Protein 7Q9S (pdb70)

Radius of gyration: 24.59 Å; Cα contacts (8 Å, |Δi|>4): 807; chains: 4; bounding box: 44×55×75 Å

Sequence (308 aa):
SAKDERRAREEILRGFKLLNWMNLRDAETGKILWQGTEDLSVPGVEHEARVPKKILKCKAVSRREEELNFSSTEQMEKFRLEQKVYFKGQCLEEWFFEFGFVIPNSTNTWQSSLIEAAPESQMMPASVLTGNVIIETKFFDDDDLLVSTSRVRLFYVMSAKDERRAREILRGFKLNWMNLRDAEETGKILWQGTEDLSVPGVEHEARVVPKKILKCKAVSRELLNFSSTEQMEKFRLEQKVYFKGQCLLEEWFFEFGFVIPNSTNTWQSSLIEAAPESQMMPASVLTGNVIIIETKFFDDDDLLVSSTSRVRLFYVKSKTKSKTK

Secondary structure (P-SEA, 3-state):
ccaaaaaaaaaaaacccccccccccccccccccccccccccccbbbbbbbcccccccccbbbbbbbbcccccbbbbbbbbbccccccbbbbbbbccccccccbbbbbbbbbcccccccccccccccbbbbbbbbccccccbbbbbbbbcc/caaaaaaaaaaaaccccbbbbbccccccccccccccccccccbbbbbcccccccccbbbbbbbbcccccccccbbbbbbbccccccbbbbbbbcccccbbbbbbbbbbbbcccccccccccccccbbbbbbbbccccccbbbbbbbbcc/ccccc/cccc

Structure (mmCIF, N/CA/C/O backbone):
data_7Q9S
#
_entry.id   7Q9S
#
_cell.length_a   77.104
_cell.length_b   81.123
_cell.length_c   118.514
_cell.angle_alpha   90.000
_cell.angle_beta   90.000
_cell.angle_gamma   90.000
#
_symmetry.space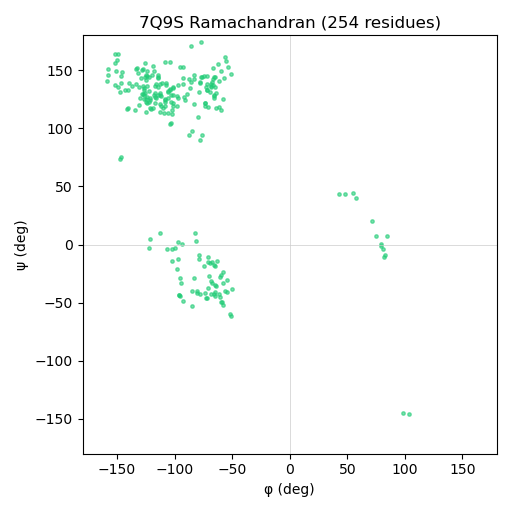_group_name_H-M   'C 2 2 21'
#
loop_
_entity.id
_entity.type
_entity.pdbx_description
1 polymer "Retinal rod rhodopsin-sensitive cGMP 3',5'-cyclic phosphodiesterase subunit delta"
2 polymer KRas
3 non-polymer 2-methyl-3-(1~{H}-pyrazol-5-yl)imidazo[1,2-a]pyridine
4 non-polymer 'SULFATE ION'
5 non-polymer 1,2-ETHANEDIOL
6 non-polymer 'DIMETHYL SULFOXIDE'
7 non-polymer FARNESYL
8 water water
#
loop_
_atom_site.group_PDB
_atom_site.id
_atom_site.type_symbol
_atom_site.label_atom_id
_atom_site.label_alt_id
_atom_site.label_comp_id
_atom_site.label_asym_id
_atom_site.label_entity_id
_atom_site.label_seq_id
_atom_site.pdbx_PDB_ins_code
_atom_site.Cartn_x
_atom_site.Cartn_y
_atom_site.Cartn_z
_atom_site.occupancy
_atom_site.B_iso_or_equiv
_atom_site.auth_seq_id
_atom_site.auth_comp_id
_atom_site.auth_asym_id
_atom_site.auth_atom_id
_atom_site.pdbx_PDB_model_num
ATOM 1 N N . SER A 1 2 ? -8.537 -11.307 -23.757 1.000 80.179 2 SER BBB N 1
ATOM 2 C CA . SER A 1 2 ? -9.573 -11.518 -22.704 1.000 78.140 2 SER BBB CA 1
ATOM 3 C C . SER A 1 2 ? -9.809 -13.014 -22.461 1.000 78.415 2 SER BBB C 1
ATOM 4 O O . SER A 1 2 ? -10.419 -13.338 -21.424 1.000 83.568 2 SER BBB O 1
ATOM 7 N N . ALA A 1 3 ? -9.360 -13.891 -23.365 1.000 72.533 3 ALA BBB N 1
ATOM 8 C CA . ALA A 1 3 ? -9.631 -15.348 -23.294 1.000 73.014 3 ALA BBB CA 1
ATOM 9 C C . ALA A 1 3 ? -9.274 -15.869 -21.897 1.000 69.400 3 ALA BBB C 1
ATOM 10 O O . ALA A 1 3 ? -10.179 -16.382 -21.204 1.000 59.149 3 ALA BBB O 1
ATOM 12 N N . LYS A 1 4 ? -8.003 -15.744 -21.507 1.000 66.292 4 LYS BBB N 1
ATOM 13 C CA . LYS A 1 4 ? -7.527 -16.142 -20.155 1.000 65.956 4 LYS BBB CA 1
ATOM 14 C C . LYS A 1 4 ? -8.137 -15.205 -19.109 1.000 60.690 4 LYS BBB C 1
ATOM 15 O O . LYS A 1 4 ? -8.406 -15.676 -17.989 1.000 54.657 4 LYS BBB O 1
ATOM 21 N N . ASP A 1 5 ? -8.358 -13.936 -19.459 1.000 54.978 5 ASP BBB N 1
ATOM 22 C CA . ASP A 1 5 ? -8.915 -12.941 -18.505 1.000 56.212 5 ASP BBB CA 1
ATOM 23 C C . ASP A 1 5 ? -10.390 -13.259 -18.241 1.000 50.976 5 ASP BBB C 1
ATOM 24 O O . ASP A 1 5 ? -10.825 -13.088 -17.088 1.000 51.387 5 ASP BBB O 1
ATOM 29 N N . GLU A 1 6 ? -11.139 -13.701 -19.255 1.000 48.895 6 GLU BBB N 1
ATOM 30 C CA . GLU A 1 6 ? -12.577 -14.024 -19.065 1.000 48.712 6 GLU BBB CA 1
ATOM 31 C C . GLU A 1 6 ? -12.698 -15.242 -18.146 1.000 43.571 6 GLU BBB C 1
ATOM 32 O O . GLU A 1 6 ? -13.602 -15.267 -17.288 1.000 43.012 6 GLU BBB O 1
ATOM 38 N N A ARG A 1 7 ? -11.808 -16.219 -18.325 0.590 42.292 7 ARG BBB N 1
ATOM 39 N N B ARG A 1 7 ? -11.813 -16.228 -18.329 0.410 41.634 7 ARG BBB N 1
ATOM 40 C CA A ARG A 1 7 ? -11.778 -17.453 -17.499 0.590 38.703 7 ARG BBB CA 1
ATOM 41 C CA B ARG A 1 7 ? -11.769 -17.463 -17.500 0.410 38.446 7 ARG BBB CA 1
ATOM 42 C C A ARG A 1 7 ? -11.413 -17.102 -16.051 0.590 37.155 7 ARG BBB C 1
ATOM 43 C C B ARG A 1 7 ? -11.418 -17.097 -16.053 0.410 36.873 7 ARG BBB C 1
ATOM 44 O O A ARG A 1 7 ? -12.052 -17.654 -15.134 0.590 32.573 7 ARG BBB O 1
ATOM 45 O O B ARG A 1 7 ? -12.074 -17.631 -15.137 0.410 32.624 7 ARG BBB O 1
ATOM 60 N N . ALA A 1 8 ? -10.424 -16.226 -15.852 1.000 36.762 8 ALA BBB N 1
ATOM 61 C CA . ALA A 1 8 ? -9.988 -15.794 -14.503 1.000 35.870 8 ALA BBB CA 1
ATOM 62 C C . ALA A 1 8 ? -11.182 -15.142 -13.803 1.000 38.444 8 ALA BBB C 1
ATOM 63 O O . ALA A 1 8 ? -11.431 -15.448 -12.621 1.000 36.524 8 ALA BBB O 1
ATOM 65 N N . ARG A 1 9 ? -11.896 -14.276 -14.528 1.000 40.022 9 ARG BBB N 1
ATOM 66 C CA . ARG A 1 9 ? -13.096 -13.564 -14.016 1.000 40.604 9 ARG BBB CA 1
ATOM 67 C C . ARG A 1 9 ? -14.179 -14.580 -13.648 1.000 37.848 9 ARG BBB C 1
ATOM 68 O O . ARG A 1 9 ? -14.785 -14.438 -12.570 1.000 39.282 9 ARG BBB O 1
ATOM 71 N N A GLU A 1 10 ? -14.419 -15.567 -14.517 0.530 40.124 10 GLU BBB N 1
ATOM 72 N N B GLU A 1 10 ? -14.417 -15.571 -14.513 0.470 39.238 10 GLU BBB N 1
ATOM 73 C CA A GLU A 1 10 ? -15.428 -16.631 -14.267 0.530 41.469 10 GLU BBB CA 1
ATOM 74 C CA B GLU A 1 10 ? -15.433 -16.627 -14.261 0.470 39.867 10 GLU BBB CA 1
ATOM 75 C C A GLU A 1 10 ? -15.063 -17.367 -12.974 0.530 36.829 10 GLU BBB C 1
ATOM 76 C C B GLU A 1 10 ? -15.065 -17.373 -12.974 0.470 36.118 10 GLU BBB C 1
ATOM 77 O O A GLU A 1 10 ? -15.960 -17.568 -12.133 0.530 37.193 10 GLU BBB O 1
ATOM 78 O O B GLU A 1 10 ? -15.964 -17.588 -12.138 0.470 36.495 10 GLU BBB O 1
ATOM 89 N N . ILE A 1 11 ? -13.794 -17.754 -12.823 1.000 32.782 11 ILE BBB N 1
ATOM 90 C CA . ILE A 1 11 ? -13.333 -18.497 -11.616 1.000 31.565 11 ILE BBB CA 1
ATOM 91 C C . ILE A 1 11 ? -13.580 -17.606 -10.395 1.000 33.031 11 ILE BBB C 1
ATOM 92 O O . ILE A 1 11 ? -14.199 -18.081 -9.420 1.000 32.421 11 ILE BBB O 1
ATOM 97 N N . LEU A 1 12 ? -13.116 -16.356 -10.450 1.000 32.333 12 LEU BBB N 1
ATOM 98 C CA . LEU A 1 12 ? -13.230 -15.433 -9.291 1.000 32.887 12 LEU BBB CA 1
ATOM 99 C C . LEU A 1 12 ? -14.708 -15.279 -8.914 1.000 36.759 12 LEU BBB C 1
ATOM 100 O O . LEU A 1 12 ? -15.032 -15.474 -7.726 1.000 30.950 12 LEU BBB O 1
ATOM 105 N N . ARG A 1 13 ? -15.572 -14.954 -9.882 1.000 36.497 13 ARG BBB N 1
ATOM 106 C CA . ARG A 1 13 ? -17.020 -14.714 -9.634 1.000 38.564 13 ARG BBB CA 1
ATOM 107 C C . ARG A 1 13 ? -17.631 -15.927 -8.920 1.000 37.209 13 ARG BBB C 1
ATOM 108 O O . ARG A 1 13 ? -18.584 -15.733 -8.141 1.000 38.086 13 ARG BBB O 1
ATOM 110 N N . GLY A 1 14 ? -17.107 -17.132 -9.168 1.000 34.684 14 GLY BBB N 1
ATOM 111 C CA . GLY A 1 14 ? -17.648 -18.387 -8.608 1.000 34.229 14 GLY BBB CA 1
ATOM 112 C C . GLY A 1 14 ? -16.915 -18.856 -7.362 1.000 32.841 14 GLY BBB C 1
ATOM 113 O O . GLY A 1 14 ? -17.267 -19.927 -6.829 1.000 31.969 14 GLY BBB O 1
ATOM 114 N N . PHE A 1 15 ? -15.931 -18.085 -6.897 1.000 33.751 15 PHE BBB N 1
ATOM 115 C CA . PHE A 1 15 ? -15.009 -18.505 -5.811 1.000 36.738 15 PHE BBB CA 1
ATOM 116 C C . PHE A 1 15 ? -15.357 -17.728 -4.545 1.000 36.199 15 PHE BBB C 1
ATOM 117 O O . PHE A 1 15 ? -15.634 -16.518 -4.630 1.000 34.735 15 PHE BBB O 1
ATOM 125 N N . LYS A 1 16 ? -15.336 -18.430 -3.415 1.000 35.982 16 LYS BBB N 1
ATOM 126 C CA . LYS A 1 16 ? -15.710 -17.844 -2.109 1.000 41.524 16 LYS BBB CA 1
ATOM 127 C C . LYS A 1 16 ? -14.895 -18.526 -1.015 1.000 35.672 16 LYS BBB C 1
ATOM 128 O O . LYS A 1 16 ? -14.850 -19.765 -0.983 1.000 33.575 16 LYS BBB O 1
ATOM 134 N N A LEU A 1 17 ? -14.262 -17.730 -0.154 0.710 36.485 17 LEU BBB N 1
ATOM 135 N N B LEU A 1 17 ? -14.283 -17.737 -0.130 0.290 35.635 17 LEU BBB N 1
ATOM 136 C CA A LEU A 1 17 ? -13.757 -18.223 1.152 0.710 34.674 17 LEU BBB CA 1
ATOM 137 C CA B LEU A 1 17 ? -13.728 -18.262 1.145 0.290 34.097 17 LEU BBB CA 1
ATOM 138 C C A LEU A 1 17 ? -14.939 -18.260 2.121 0.710 35.205 17 LEU BBB C 1
ATOM 139 C C B LEU A 1 17 ? -14.853 -18.257 2.185 0.290 34.467 17 LEU BBB C 1
ATOM 140 O O A LEU A 1 17 ? -15.524 -17.189 2.372 0.710 42.817 17 LEU BBB O 1
ATOM 141 O O B LEU A 1 17 ? -15.308 -17.155 2.551 0.290 37.517 17 LEU BBB O 1
ATOM 150 N N . ASN A 1 18 ? -15.283 -19.440 2.637 1.000 32.450 18 ASN BBB N 1
ATOM 151 C CA . ASN A 1 18 ? -16.423 -19.578 3.578 1.000 33.883 18 ASN BBB CA 1
ATOM 152 C C . ASN A 1 18 ? -15.966 -19.237 4.997 1.000 34.428 18 ASN BBB C 1
ATOM 153 O O . ASN A 1 18 ? -16.642 -18.427 5.658 1.000 36.791 18 ASN BBB O 1
ATOM 158 N N . TRP A 1 19 ? -14.870 -19.856 5.437 1.000 30.612 19 TRP BBB N 1
ATOM 159 C CA . TRP A 1 19 ? -14.302 -19.641 6.792 1.000 28.690 19 TRP BBB CA 1
ATOM 160 C C . TRP A 1 19 ? -12.795 -19.893 6.756 1.000 27.373 19 TRP BBB C 1
ATOM 161 O O . TRP A 1 19 ? -12.300 -20.628 5.886 1.000 22.785 19 TRP BBB O 1
ATOM 172 N N . MET A 1 20 ? -12.085 -19.293 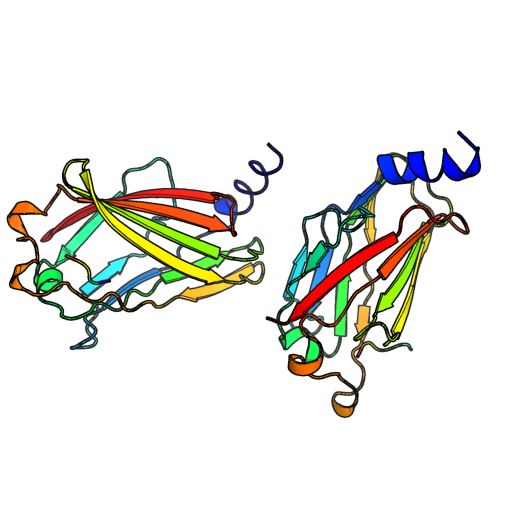7.702 1.000 23.206 20 MET BBB N 1
ATOM 173 C CA . MET A 1 20 ? -10.628 -19.514 7.833 1.000 25.036 20 MET BBB CA 1
ATOM 174 C C . MET A 1 20 ? -10.296 -19.431 9.320 1.000 20.510 20 MET BBB C 1
ATOM 175 O O . MET A 1 20 ? -10.944 -18.640 10.020 1.000 23.501 20 MET BBB O 1
ATOM 180 N N . ASN A 1 21 ? -9.330 -20.236 9.753 1.000 18.316 21 ASN BBB N 1
ATOM 181 C CA . ASN A 1 21 ? -8.900 -20.325 11.172 1.000 20.448 21 ASN BBB CA 1
ATOM 182 C C . ASN A 1 21 ? -7.379 -20.239 11.227 1.000 19.749 21 ASN BBB C 1
ATOM 183 O O . ASN A 1 21 ? -6.711 -20.735 10.297 1.000 20.497 21 ASN BBB O 1
ATOM 188 N N . LEU A 1 22 ? -6.860 -19.659 12.305 1.000 17.869 22 LEU BBB N 1
ATOM 189 C CA . LEU A 1 22 ? -5.456 -19.892 12.710 1.000 17.523 22 LEU BBB CA 1
ATOM 190 C C . LEU A 1 22 ? -5.483 -20.587 14.068 1.000 18.409 22 LEU BBB C 1
ATOM 191 O O . LEU A 1 22 ? -6.127 -20.057 14.995 1.000 21.011 22 LEU BBB O 1
ATOM 196 N N . ARG A 1 23 ? -4.803 -21.725 14.164 1.000 18.301 23 ARG BBB N 1
ATOM 197 C CA . ARG A 1 23 ? -4.830 -22.569 15.381 1.000 20.782 23 ARG BBB CA 1
ATOM 198 C C . ARG A 1 23 ? -3.393 -22.738 15.875 1.000 22.160 23 ARG BBB C 1
ATOM 199 O O . ARG A 1 23 ? -2.499 -23.012 15.054 1.000 26.129 23 ARG BBB O 1
ATOM 207 N N . ASP A 1 24 ? -3.184 -22.535 17.176 1.000 23.077 24 ASP BBB N 1
ATOM 208 C CA . ASP A 1 24 ? -1.937 -22.935 17.876 1.000 25.271 24 ASP BBB CA 1
ATOM 209 C C . ASP A 1 24 ? -1.782 -24.451 17.724 1.000 25.245 24 ASP BBB C 1
ATOM 210 O O . ASP A 1 24 ? -2.639 -25.188 18.238 1.000 25.183 24 ASP BBB O 1
ATOM 215 N N . ALA A 1 25 ? -0.737 -24.911 17.038 1.000 26.817 25 ALA BBB N 1
ATOM 216 C CA . ALA A 1 25 ? -0.585 -26.351 16.728 1.000 30.267 25 ALA BBB CA 1
ATOM 217 C C . ALA A 1 25 ? -0.171 -27.113 17.992 1.000 32.299 25 ALA BBB C 1
ATOM 218 O O . ALA A 1 25 ? -0.338 -28.345 18.012 1.000 32.944 25 ALA BBB O 1
ATOM 220 N N . GLU A 1 26 ? 0.340 -26.417 19.012 1.000 33.695 26 GLU BBB N 1
ATOM 221 C CA . GLU A 1 26 ? 0.809 -27.063 20.267 1.000 37.484 26 GLU BBB CA 1
ATOM 222 C C . GLU A 1 26 ? -0.369 -27.264 21.226 1.000 35.257 26 GLU BBB C 1
ATOM 223 O O . GLU A 1 26 ? -0.415 -28.317 21.885 1.000 38.309 26 GLU BBB O 1
ATOM 229 N N . THR A 1 27 ? -1.284 -26.298 21.322 1.000 36.018 27 THR BBB N 1
ATOM 230 C CA . THR A 1 27 ? -2.415 -26.377 22.284 1.000 38.558 27 THR BBB CA 1
ATOM 231 C C . THR A 1 27 ? -3.682 -26.882 21.588 1.000 35.207 27 THR BBB C 1
ATOM 232 O O . THR A 1 27 ? -4.579 -27.363 22.301 1.000 39.561 27 THR BBB O 1
ATOM 236 N N . GLY A 1 28 ? -3.751 -26.762 20.260 1.000 33.422 28 GLY BBB N 1
ATOM 237 C CA . GLY A 1 28 ? -4.981 -27.029 19.487 1.000 32.455 28 GLY BBB CA 1
ATOM 238 C C . GLY A 1 28 ? -5.969 -25.874 19.536 1.000 30.343 28 GLY BBB C 1
ATOM 239 O O . GLY A 1 28 ? -7.029 -25.994 18.900 1.000 29.810 28 GLY BBB O 1
ATOM 240 N N . LYS A 1 29 ? -5.660 -24.789 20.252 1.000 25.588 29 LYS BBB N 1
ATOM 241 C CA . LYS A 1 29 ? -6.628 -23.679 20.468 1.000 28.585 29 LYS BBB CA 1
ATOM 242 C C . LYS A 1 29 ? -6.692 -22.792 19.222 1.000 25.269 29 LYS BBB C 1
ATOM 243 O O . LYS A 1 29 ? -5.630 -22.404 18.710 1.000 21.697 29 LYS BBB O 1
ATOM 247 N N . ILE A 1 30 ? -7.906 -22.487 18.759 1.000 24.762 30 ILE BBB N 1
ATOM 248 C CA . ILE A 1 30 ? -8.118 -21.449 17.709 1.000 23.576 30 ILE BBB CA 1
ATOM 249 C C . ILE A 1 30 ? -7.732 -20.090 18.298 1.000 26.585 30 ILE BBB C 1
ATOM 250 O O . ILE A 1 30 ? -8.255 -19.717 19.371 1.000 24.953 30 ILE BBB O 1
ATOM 255 N N . LEU A 1 31 ? -6.832 -19.391 17.604 1.000 22.471 31 LEU BBB N 1
ATOM 256 C CA . LEU A 1 31 ? -6.336 -18.044 17.985 1.000 23.047 31 LEU BBB CA 1
ATOM 257 C C . LEU A 1 31 ? -7.143 -16.974 17.251 1.000 20.625 31 LEU BBB C 1
ATOM 258 O O . LEU A 1 31 ? -7.274 -15.852 17.768 1.000 20.643 31 LEU BBB O 1
ATOM 263 N N . TRP A 1 32 ? -7.640 -17.318 16.066 1.000 19.266 32 TRP BBB N 1
ATOM 264 C CA . TRP A 1 32 ? -8.221 -16.324 15.132 1.000 18.885 32 TRP BBB CA 1
ATOM 265 C C . TRP A 1 32 ? -9.145 -17.055 14.164 1.000 21.738 32 TRP BBB C 1
ATOM 266 O O . TRP A 1 32 ? -8.814 -18.170 13.700 1.000 19.666 32 TRP BBB O 1
ATOM 277 N N . GLN A 1 33 ? -10.270 -16.416 13.869 1.000 20.585 33 GLN BBB N 1
ATOM 278 C CA . GLN A 1 33 ? -11.279 -16.996 12.961 1.000 27.531 33 GLN BBB CA 1
ATOM 279 C C . GLN A 1 33 ? -11.876 -15.866 12.130 1.000 29.921 33 GLN BBB C 1
ATOM 280 O O . GLN A 1 33 ? -12.234 -14.828 12.711 1.000 25.641 33 GLN BBB O 1
ATOM 286 N N . GLY A 1 34 ? -11.980 -16.081 10.820 1.000 32.938 34 GLY BBB N 1
ATOM 287 C CA . GLY A 1 34 ? -12.639 -15.119 9.922 1.000 37.968 34 GLY BBB CA 1
ATOM 288 C C . GLY A 1 34 ? -13.705 -15.791 9.078 1.000 45.113 34 GLY BBB C 1
ATOM 289 O O . GLY A 1 34 ? -13.578 -16.998 8.774 1.000 35.954 34 GLY BBB O 1
ATOM 290 N N . THR A 1 35 ? -14.729 -15.023 8.708 1.000 44.514 35 THR BBB N 1
ATOM 291 C CA . THR A 1 35 ? -15.804 -15.480 7.792 1.000 49.168 35 THR BBB CA 1
ATOM 292 C C . THR A 1 35 ? -15.879 -14.547 6.582 1.000 46.953 35 THR BBB C 1
ATOM 293 O O . THR A 1 35 ? -16.701 -14.823 5.685 1.000 46.719 35 THR BBB O 1
ATOM 297 N N . GLU A 1 36 ? -15.061 -13.491 6.567 1.000 51.139 36 GLU BBB N 1
ATOM 298 C CA . GLU A 1 36 ? -15.006 -12.516 5.446 1.000 52.006 36 GLU BBB CA 1
ATOM 299 C C . GLU A 1 36 ? -14.209 -13.130 4.294 1.000 48.056 36 GLU BBB C 1
ATOM 300 O O . GLU A 1 36 ? -13.181 -13.782 4.557 1.000 56.144 36 GLU BBB O 1
ATOM 306 N N . ASP A 1 37 ? -14.676 -12.924 3.063 1.000 45.077 37 ASP BBB N 1
ATOM 307 C CA . ASP A 1 37 ? -14.003 -13.456 1.850 1.000 50.285 37 ASP BBB CA 1
ATOM 308 C C . ASP A 1 37 ? -12.793 -12.574 1.531 1.000 50.114 37 ASP BBB C 1
ATOM 309 O O . ASP A 1 37 ? -12.948 -11.600 0.769 1.000 50.232 37 ASP BBB O 1
ATOM 314 N N . LEU A 1 38 ? -11.631 -12.912 2.094 1.000 54.354 38 LEU BBB N 1
ATOM 315 C CA . LEU A 1 38 ? -10.385 -12.125 1.904 1.000 48.124 38 LEU BBB CA 1
ATOM 316 C C . LEU A 1 38 ? -9.709 -12.515 0.588 1.000 46.637 38 LEU BBB C 1
ATOM 317 O O . LEU A 1 38 ? -8.566 -12.076 0.363 1.000 48.402 38 LEU BBB O 1
ATOM 322 N N . SER A 1 39 ? -10.381 -13.293 -0.262 1.000 41.925 39 SER BBB N 1
ATOM 323 C CA . SER A 1 39 ? -9.939 -13.479 -1.667 1.000 45.064 39 SER BBB CA 1
ATOM 324 C C . SER A 1 39 ? -10.359 -12.256 -2.484 1.000 42.040 39 SER BBB C 1
ATOM 325 O O . SER A 1 39 ? -9.883 -12.124 -3.631 1.000 50.327 39 SER BBB O 1
ATOM 328 N N . VAL A 1 40 ? -11.222 -11.404 -1.926 1.000 41.983 40 VAL BBB N 1
ATOM 329 C CA . VAL A 1 40 ? -11.833 -10.295 -2.715 1.000 44.361 40 VAL BBB CA 1
ATOM 330 C C . VAL A 1 40 ? -10.751 -9.258 -2.987 1.000 38.933 40 VAL BBB C 1
ATOM 331 O O . VAL A 1 40 ? -10.194 -8.678 -2.056 1.000 42.508 40 VAL BBB O 1
ATOM 335 N N . PRO A 1 41 ? -10.422 -9.000 -4.270 1.000 39.174 41 PRO BBB N 1
ATOM 336 C CA . PRO A 1 41 ? -9.405 -8.006 -4.600 1.000 43.575 41 PRO BBB CA 1
ATOM 337 C C . PRO A 1 41 ? -9.937 -6.571 -4.485 1.000 45.213 41 PRO BBB C 1
ATOM 338 O O . PRO A 1 41 ? -11.121 -6.391 -4.255 1.000 47.716 41 PRO BBB O 1
ATOM 342 N N . GLY A 1 42 ? -9.041 -5.594 -4.645 1.000 44.692 42 GLY BBB N 1
ATOM 343 C CA . GLY A 1 42 ? -9.406 -4.171 -4.776 1.000 46.126 42 GLY BBB CA 1
ATOM 344 C C . GLY A 1 42 ? -9.913 -3.565 -3.478 1.000 42.740 42 GLY BBB C 1
ATOM 345 O O . GLY A 1 42 ? -10.596 -2.529 -3.545 1.000 41.954 42 GLY BBB O 1
ATOM 346 N N . VAL A 1 43 ? -9.606 -4.169 -2.329 1.000 36.165 43 VAL BBB N 1
ATOM 347 C CA . VAL A 1 43 ? -9.908 -3.553 -1.004 1.000 36.798 43 VAL BBB CA 1
ATOM 348 C C . VAL A 1 43 ? -8.805 -3.977 -0.039 1.000 34.032 43 VAL BBB C 1
ATOM 349 O O . VAL A 1 43 ? -8.389 -5.149 -0.086 1.000 37.346 43 VAL BBB O 1
ATOM 353 N N . GLU A 1 44 ? -8.338 -3.055 0.798 1.000 34.502 44 GLU BBB N 1
ATOM 354 C CA . GLU A 1 44 ? -7.359 -3.451 1.833 1.000 35.983 44 GLU BBB CA 1
ATOM 355 C C . GLU A 1 44 ? -8.151 -3.973 3.026 1.000 30.451 44 GLU BBB C 1
ATOM 356 O O . GLU A 1 44 ? -8.641 -3.164 3.833 1.000 33.605 44 GLU BBB O 1
ATOM 362 N N . HIS A 1 45 ? -8.268 -5.295 3.098 1.000 29.304 45 HIS BBB N 1
ATOM 363 C CA . HIS A 1 45 ? -8.842 -5.995 4.274 1.000 30.128 45 HIS BBB CA 1
ATOM 364 C C . HIS A 1 45 ? -7.955 -5.709 5.483 1.000 30.162 45 HIS BBB C 1
ATOM 365 O O . HIS A 1 45 ? -6.759 -5.407 5.307 1.000 27.752 45 HIS BBB O 1
ATOM 372 N N . GLU A 1 46 ? -8.548 -5.808 6.668 1.000 29.701 46 GLU BBB N 1
ATOM 373 C CA . GLU A 1 46 ? -7.810 -5.677 7.944 1.000 34.154 46 GLU BBB CA 1
ATOM 374 C C . GLU A 1 46 ? -8.097 -6.924 8.772 1.000 29.872 46 GLU BBB C 1
ATOM 375 O O . GLU A 1 46 ? -9.230 -7.434 8.706 1.000 31.057 46 GLU BBB O 1
ATOM 381 N N . ALA A 1 47 ? -7.095 -7.381 9.516 1.000 26.542 47 ALA BBB N 1
ATOM 382 C CA . ALA A 1 47 ? -7.237 -8.519 10.444 1.000 26.318 47 ALA BBB CA 1
ATOM 383 C C . ALA A 1 47 ? -6.508 -8.157 11.731 1.000 26.092 47 ALA BBB C 1
ATOM 384 O O . ALA A 1 47 ? -5.391 -7.610 11.671 1.000 26.173 47 ALA BBB O 1
ATOM 386 N N . ARG A 1 48 ? -7.150 -8.457 12.853 1.000 22.019 48 ARG BBB N 1
ATOM 387 C CA . ARG A 1 48 ? -6.517 -8.320 14.182 1.000 22.779 48 ARG BBB CA 1
ATOM 388 C C . ARG A 1 48 ? -6.246 -9.729 14.692 1.000 22.310 48 ARG BBB C 1
ATOM 389 O O . ARG A 1 48 ? -7.192 -10.522 14.750 1.000 22.568 48 ARG BBB O 1
ATOM 397 N N . VAL A 1 49 ? -5.000 -10.033 15.036 1.000 26.304 49 VAL BBB N 1
ATOM 398 C CA . VAL A 1 49 ? -4.679 -11.383 15.575 1.000 24.481 49 VAL BBB CA 1
ATOM 399 C C . VAL A 1 49 ? -4.062 -11.159 16.944 1.000 23.003 49 VAL BBB C 1
ATOM 400 O O . VAL A 1 49 ? -3.337 -10.187 17.138 1.000 22.377 49 VAL BBB O 1
ATOM 404 N N . PRO A 1 50 ? -4.329 -12.058 17.913 1.000 21.518 50 PRO BBB N 1
ATOM 405 C CA . PRO A 1 50 ? -3.763 -11.922 19.250 1.000 21.211 50 PRO BBB CA 1
ATOM 406 C C . PRO A 1 50 ? -2.239 -12.073 19.174 1.000 21.794 50 PRO BBB C 1
ATOM 407 O O . PRO A 1 50 ? -1.731 -12.949 18.498 1.000 19.457 50 PRO BBB O 1
ATOM 411 N N . LYS A 1 51 ? -1.525 -11.193 19.871 1.000 21.112 51 LYS BBB N 1
ATOM 412 C CA . LYS A 1 51 ? -0.051 -11.103 19.720 1.000 22.278 51 LYS BBB CA 1
ATOM 413 C C . LYS A 1 51 ? 0.606 -12.396 20.214 1.000 22.787 51 LYS BBB C 1
ATOM 414 O O . LYS A 1 51 ? 1.761 -12.648 19.826 1.000 22.055 51 LYS BBB O 1
ATOM 420 N N . LYS A 1 52 ? -0.085 -13.212 21.018 1.000 23.689 52 LYS BBB N 1
ATOM 421 C CA . LYS A 1 52 ? 0.501 -14.493 21.497 1.000 23.828 52 LYS BBB CA 1
ATOM 422 C C . LYS A 1 52 ? 0.774 -15.425 20.309 1.000 22.432 52 LYS BBB C 1
ATOM 423 O O . LYS A 1 52 ? 1.509 -16.406 20.493 1.000 23.129 52 LYS BBB O 1
ATOM 429 N N . ILE A 1 53 ? 0.225 -15.153 19.124 1.000 21.667 5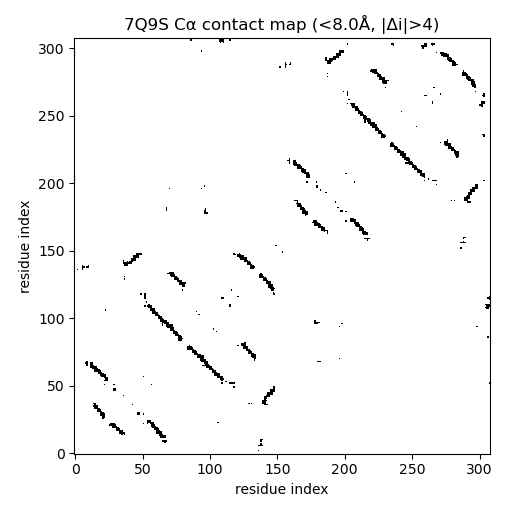3 ILE BBB N 1
ATOM 430 C CA . ILE A 1 53 ? 0.520 -16.011 17.941 1.000 20.636 53 ILE BBB CA 1
ATOM 431 C C . ILE A 1 53 ? 2.027 -15.983 17.669 1.000 22.034 53 ILE BBB C 1
ATOM 432 O O . ILE A 1 53 ? 2.541 -16.946 17.086 1.000 23.257 53 ILE BBB O 1
ATOM 437 N N . LEU A 1 54 ? 2.714 -14.914 18.075 1.000 22.146 54 LEU BBB N 1
ATOM 438 C CA . LEU A 1 54 ? 4.175 -14.770 17.844 1.000 24.857 54 LEU BBB CA 1
ATOM 439 C C . LEU A 1 54 ? 4.974 -15.763 18.691 1.000 26.853 54 LEU BBB C 1
ATOM 440 O O . LEU A 1 54 ? 6.165 -15.970 18.383 1.000 25.949 54 LEU BBB O 1
ATOM 445 N N . LYS A 1 55 ? 4.351 -16.360 19.709 1.000 25.174 55 LYS BBB N 1
ATOM 446 C CA . LYS A 1 55 ? 5.038 -17.312 20.621 1.000 29.549 55 LYS BBB CA 1
ATOM 447 C C . LYS A 1 55 ? 4.730 -18.760 20.232 1.000 28.115 55 LYS BBB C 1
ATOM 448 O O . LYS A 1 55 ? 5.292 -19.665 20.875 1.000 31.746 55 LYS BBB O 1
ATOM 454 N N . CYS A 1 56 ? 3.879 -18.977 19.225 1.000 27.744 56 CYS BBB N 1
ATOM 455 C CA . CYS A 1 56 ? 3.529 -20.340 18.748 1.000 28.189 56 CYS BBB CA 1
ATOM 456 C C . CYS A 1 56 ? 4.716 -20.950 18.005 1.000 30.316 56 CYS BBB C 1
ATOM 457 O O . CYS A 1 56 ? 5.288 -20.259 17.149 1.000 29.942 56 CYS BBB O 1
ATOM 460 N N . LYS A 1 57 ? 5.051 -22.201 18.318 1.000 31.082 57 LYS BBB N 1
ATOM 461 C CA . LYS A 1 57 ? 6.071 -22.959 17.550 1.000 39.262 57 LYS BBB CA 1
ATOM 462 C C . LYS A 1 57 ? 5.557 -23.173 16.126 1.000 34.766 57 LYS BBB C 1
ATOM 463 O O . LYS A 1 57 ? 6.349 -23.057 15.174 1.000 37.197 57 LYS BBB O 1
ATOM 469 N N . ALA A 1 58 ? 4.270 -23.483 15.990 1.000 31.804 58 ALA BBB N 1
ATOM 470 C CA . ALA A 1 58 ? 3.652 -23.713 14.667 1.000 31.057 58 ALA BBB CA 1
ATOM 471 C C . ALA A 1 58 ? 2.179 -23.330 14.738 1.000 27.355 58 ALA BBB C 1
ATOM 472 O O . ALA A 1 58 ? 1.565 -23.453 15.809 1.000 28.109 58 ALA BBB O 1
ATOM 474 N N . VAL A 1 59 ? 1.658 -22.877 13.602 1.000 26.980 59 VAL BBB N 1
ATOM 475 C CA . VAL A 1 59 ? 0.235 -22.467 13.486 1.000 23.608 59 VAL BBB CA 1
ATOM 476 C C . VAL A 1 59 ? -0.407 -23.320 12.393 1.000 22.761 59 VAL BBB C 1
ATOM 477 O O . VAL A 1 59 ? 0.128 -23.363 11.271 1.000 26.040 59 VAL BBB O 1
ATOM 481 N N . SER A 1 60 ? -1.514 -23.986 12.713 1.000 23.463 60 SER BBB N 1
ATOM 482 C CA . SER A 1 60 ? -2.300 -24.716 11.690 1.000 22.169 60 SER BBB CA 1
ATOM 483 C C . SER A 1 60 ? -3.251 -23.695 11.064 1.000 21.672 60 SER BBB C 1
ATOM 484 O O . SER A 1 60 ? -4.105 -23.148 11.782 1.000 20.179 60 SER BBB O 1
ATOM 487 N N A ARG A 1 61 ? -3.088 -23.440 9.766 0.350 21.079 61 ARG BBB N 1
ATOM 488 N N B ARG A 1 61 ? -3.083 -23.422 9.765 0.650 21.504 61 ARG BBB N 1
ATOM 489 C CA A ARG A 1 61 ? -4.010 -22.565 9.000 0.350 19.845 61 ARG BBB CA 1
ATOM 490 C CA B ARG A 1 61 ? -4.011 -22.574 8.968 0.650 20.295 61 ARG BBB CA 1
ATOM 491 C C A ARG A 1 61 ? -5.016 -23.440 8.254 0.350 20.615 61 ARG BBB C 1
ATOM 492 C C B ARG A 1 61 ? -5.039 -23.476 8.279 0.650 20.676 61 ARG BBB C 1
ATOM 493 O O A ARG A 1 61 ? -4.607 -24.423 7.603 0.350 21.292 61 ARG BBB O 1
ATOM 494 O O B ARG A 1 61 ? -4.639 -24.441 7.589 0.650 21.580 61 ARG BBB O 1
ATOM 509 N N A GLU A 1 62 ? -6.289 -23.061 8.351 0.170 20.706 62 GLU BBB N 1
ATOM 510 N N B GLU A 1 62 ? -6.319 -23.149 8.458 0.430 20.193 62 GLU BBB N 1
ATOM 511 N N C GLU A 1 62 ? -6.296 -23.175 8.614 0.400 17.784 62 GLU BBB N 1
ATOM 512 C CA A GLU A 1 62 ? -7.425 -23.902 7.902 0.170 21.835 62 GLU BBB CA 1
ATOM 513 C CA B GLU A 1 62 ? -7.453 -23.930 7.900 0.430 21.905 62 GLU BBB CA 1
ATOM 514 C CA C GLU A 1 62 ? -7.325 -23.890 7.811 0.400 18.748 62 GLU BBB CA 1
ATOM 515 C C A GLU A 1 62 ? -8.370 -22.999 7.103 0.170 22.462 62 GLU BBB C 1
ATOM 516 C C B GLU A 1 62 ? -8.325 -22.966 7.089 0.430 22.247 62 GLU BBB C 1
ATOM 517 C C C GLU A 1 62 ? -8.173 -22.881 7.036 0.400 19.678 62 GLU BBB C 1
ATOM 518 O O A GLU A 1 62 ? -8.972 -22.093 7.711 0.170 23.528 62 GLU BBB O 1
ATOM 519 O O B GLU A 1 62 ? -8.822 -21.981 7.667 0.430 23.294 62 GLU BBB O 1
ATOM 520 O O C GLU A 1 62 ? -8.493 -21.806 7.578 0.400 21.216 62 GLU BBB O 1
ATOM 536 N N . LEU A 1 63 ? -8.493 -23.237 5.792 1.000 23.043 63 LEU BBB N 1
ATOM 537 C CA . LEU A 1 63 ? -9.355 -22.412 4.906 1.000 25.611 63 LEU BBB CA 1
ATOM 538 C C . LEU A 1 63 ? -10.428 -23.346 4.351 1.000 27.452 63 LEU BBB C 1
ATOM 539 O O . LEU A 1 63 ? -10.075 -24.468 3.938 1.000 30.903 63 LEU BBB O 1
ATOM 544 N N . ASN A 1 64 ? -11.673 -22.882 4.320 1.000 22.532 64 ASN BBB N 1
ATOM 545 C CA . ASN A 1 64 ? -12.774 -23.639 3.679 1.000 24.089 64 ASN BBB CA 1
ATOM 546 C C . ASN A 1 64 ? -13.270 -22.781 2.518 1.000 23.642 64 ASN BBB C 1
ATOM 547 O O . ASN A 1 64 ? -13.665 -21.624 2.743 1.000 24.089 64 ASN BBB O 1
ATOM 552 N N . PHE A 1 65 ? -13.226 -23.320 1.306 1.000 25.260 65 PHE BBB N 1
ATOM 553 C CA . PHE A 1 65 ? -13.564 -22.501 0.119 1.000 23.682 65 PHE BBB CA 1
ATOM 554 C C . PHE A 1 65 ? -14.505 -23.302 -0.772 1.000 26.153 65 PHE BBB C 1
ATOM 555 O O . PHE A 1 65 ? -14.465 -24.549 -0.776 1.000 23.139 65 PHE BBB O 1
ATOM 563 N N . SER A 1 66 ? -15.330 -22.552 -1.495 1.000 24.806 66 SER BBB N 1
ATOM 564 C CA . SER A 1 66 ? -16.254 -23.085 -2.523 1.000 29.800 66 SER BBB CA 1
ATOM 565 C C . SER A 1 66 ? -15.808 -22.549 -3.881 1.000 26.700 66 SER BBB C 1
ATOM 566 O O . SER A 1 66 ? -15.344 -21.396 -3.954 1.000 29.922 66 SER BBB O 1
ATOM 569 N N . SER A 1 67 ? -15.947 -23.371 -4.920 1.000 30.502 67 SER BBB N 1
ATOM 570 C CA . SER A 1 67 ? -15.606 -22.974 -6.307 1.000 28.667 67 SER BBB CA 1
ATOM 571 C C . SER A 1 67 ? -16.643 -23.579 -7.255 1.000 27.370 67 SER BBB C 1
ATOM 572 O O . SER A 1 67 ? -16.725 -24.817 -7.328 1.000 27.473 67 SER BBB O 1
ATOM 575 N N . THR A 1 68 ? -17.412 -22.733 -7.942 1.000 27.134 68 THR BBB N 1
ATOM 576 C CA . THR A 1 68 ? -18.326 -23.206 -9.012 1.000 33.746 68 THR BBB CA 1
ATOM 577 C C . THR A 1 68 ? -17.449 -23.767 -10.132 1.000 31.309 68 THR BBB C 1
ATOM 578 O O . THR A 1 68 ? -17.788 -24.840 -10.661 1.000 32.490 68 THR BBB O 1
ATOM 582 N N . GLU A 1 69 ? -16.359 -23.065 -10.462 1.000 31.234 69 GLU BBB N 1
ATOM 583 C CA . GLU A 1 69 ? -15.496 -23.411 -11.622 1.000 29.271 69 GLU BBB CA 1
ATOM 584 C C . GLU A 1 69 ? -14.513 -24.507 -11.209 1.000 32.995 69 GLU BBB C 1
ATOM 585 O O . GLU A 1 69 ? -14.015 -24.489 -10.061 1.000 28.445 69 GLU BBB O 1
ATOM 591 N N . GLN A 1 70 ? -14.241 -25.428 -12.130 1.000 25.337 70 GLN BBB N 1
ATOM 592 C CA . GLN A 1 70 ? -13.168 -26.430 -11.935 1.000 24.368 70 GLN BBB CA 1
ATOM 593 C C . GLN A 1 70 ? -11.830 -25.688 -11.936 1.000 24.735 70 GLN BBB C 1
ATOM 594 O O . GLN A 1 70 ? -11.676 -24.724 -12.709 1.000 25.238 70 GLN BBB O 1
ATOM 600 N N . MET A 1 71 ? -10.894 -26.114 -11.091 1.000 21.168 71 MET BBB N 1
ATOM 601 C CA . MET A 1 71 ? -9.492 -25.648 -11.226 1.000 23.888 71 MET BBB CA 1
ATOM 602 C C . MET A 1 71 ? -8.582 -26.871 -11.291 1.000 24.706 71 MET BBB C 1
ATOM 603 O O . MET A 1 71 ? -8.758 -27.804 -10.484 1.000 27.037 71 MET BBB O 1
ATOM 608 N N . GLU A 1 72 ? -7.645 -26.838 -12.235 1.000 24.670 72 GLU BBB N 1
ATOM 609 C CA . GLU A 1 72 ? -6.709 -27.957 -12.498 1.000 25.972 72 GLU BBB CA 1
ATOM 610 C C . GLU A 1 72 ? -5.686 -28.016 -11.365 1.000 26.527 72 GLU BBB C 1
ATOM 611 O O . GLU A 1 72 ? -5.402 -29.111 -10.860 1.000 26.548 72 GLU BBB O 1
ATOM 617 N N . LYS A 1 73 ? -5.143 -26.858 -10.995 1.000 27.159 73 LYS BBB N 1
ATOM 618 C CA . LYS A 1 73 ? -4.031 -26.809 -10.018 1.000 27.815 73 LYS BBB CA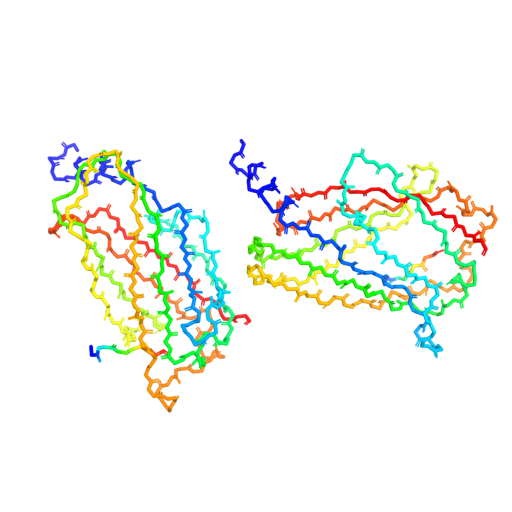 1
ATOM 619 C C . LYS A 1 73 ? -4.160 -25.522 -9.207 1.000 24.034 73 LYS BBB C 1
ATOM 620 O O . LYS A 1 73 ? -3.383 -24.578 -9.425 1.000 24.169 73 LYS BBB O 1
ATOM 626 N N . PHE A 1 74 ? -5.141 -25.510 -8.309 1.000 23.413 74 PHE BBB N 1
ATOM 627 C CA . PHE A 1 74 ? -5.398 -24.365 -7.407 1.000 22.563 74 PHE BBB CA 1
ATOM 628 C C . PHE A 1 74 ? -4.205 -24.222 -6.459 1.000 20.012 74 PHE BBB C 1
ATOM 629 O O . PHE A 1 74 ? -3.787 -25.217 -5.830 1.000 22.984 74 PHE BBB O 1
ATOM 637 N N . ARG A 1 75 ? -3.664 -23.009 -6.373 1.000 20.133 75 ARG BBB N 1
ATOM 638 C CA . ARG A 1 75 ? -2.500 -22.734 -5.496 1.000 20.922 75 ARG BBB CA 1
ATOM 639 C C . ARG A 1 75 ? -2.529 -21.272 -5.042 1.000 20.806 75 ARG BBB C 1
ATOM 640 O O . ARG A 1 75 ? -3.262 -20.453 -5.627 1.000 22.332 75 ARG BBB O 1
ATOM 648 N N . LEU A 1 76 ? -1.752 -20.973 -4.003 1.000 22.231 76 LEU BBB N 1
ATOM 649 C CA . LEU A 1 76 ? -1.601 -19.594 -3.475 1.000 21.381 76 LEU BBB CA 1
ATOM 650 C C . LEU A 1 76 ? -0.120 -19.236 -3.447 1.000 23.329 76 LEU BBB C 1
ATOM 651 O O . LEU A 1 76 ? 0.705 -20.103 -3.103 1.000 23.777 76 LEU BBB O 1
ATOM 656 N N . GLU A 1 77 ? 0.188 -17.989 -3.785 1.000 23.455 77 GLU BBB N 1
ATOM 657 C CA . GLU A 1 77 ? 1.490 -17.390 -3.410 1.000 26.310 77 GLU BBB CA 1
ATOM 658 C C . GLU A 1 77 ? 1.208 -16.281 -2.403 1.000 23.335 77 GLU BBB C 1
ATOM 659 O O . GLU A 1 77 ? 0.338 -15.438 -2.680 1.000 24.766 77 GLU BBB O 1
ATOM 665 N N . GLN A 1 78 ? 1.919 -16.280 -1.279 1.000 22.303 78 GLN BBB N 1
ATOM 666 C CA . GLN A 1 78 ? 1.665 -15.242 -0.256 1.000 24.863 78 GLN BBB CA 1
ATOM 667 C C . GLN A 1 78 ? 2.974 -14.520 0.041 1.000 28.058 78 GLN BBB C 1
ATOM 668 O O . GLN A 1 78 ? 3.947 -15.193 0.430 1.000 28.156 78 GLN BBB O 1
ATOM 674 N N . LYS A 1 79 ? 2.965 -13.204 -0.154 1.000 28.254 79 LYS BBB N 1
ATOM 675 C CA . LYS A 1 79 ? 4.113 -12.343 0.216 1.000 31.084 79 LYS BBB CA 1
ATOM 676 C C . LYS A 1 79 ? 3.747 -11.608 1.501 1.000 32.588 79 LYS BBB C 1
ATOM 677 O O . LYS A 1 79 ? 2.625 -11.074 1.595 1.000 29.148 79 LYS BBB O 1
ATOM 683 N N . VAL A 1 80 ? 4.674 -11.594 2.455 1.000 27.836 80 VAL BBB N 1
ATOM 684 C CA . VAL A 1 80 ? 4.491 -10.824 3.713 1.000 30.072 80 VAL BBB CA 1
ATOM 685 C C . VAL A 1 80 ? 5.330 -9.560 3.540 1.000 32.722 80 VAL BBB C 1
ATOM 686 O O . VAL A 1 80 ? 6.568 -9.691 3.458 1.000 30.975 80 VAL BBB O 1
ATOM 690 N N . TYR A 1 81 ? 4.662 -8.407 3.448 1.000 30.302 81 TYR BBB N 1
ATOM 691 C CA . TYR A 1 81 ? 5.313 -7.085 3.273 1.000 30.282 81 TYR BBB CA 1
ATOM 692 C C . TYR A 1 81 ? 5.349 -6.361 4.613 1.000 29.504 81 TYR BBB C 1
ATOM 693 O O . TYR A 1 81 ? 4.351 -6.344 5.352 1.000 25.516 81 TYR BBB O 1
ATOM 702 N N . PHE A 1 82 ? 6.497 -5.764 4.914 1.000 28.031 82 PHE BBB N 1
ATOM 703 C CA . PHE A 1 82 ? 6.631 -4.961 6.150 1.000 26.609 82 PHE BBB CA 1
ATOM 704 C C . PHE A 1 82 ? 7.016 -3.544 5.737 1.000 30.228 82 PHE BBB C 1
ATOM 705 O O . PHE A 1 82 ? 8.094 -3.358 5.136 1.000 28.255 82 PHE BBB O 1
ATOM 713 N N . LYS A 1 83 ? 6.137 -2.590 6.041 1.000 26.638 83 LYS BBB N 1
ATOM 714 C CA . LYS A 1 83 ? 6.293 -1.199 5.554 1.000 28.838 83 LYS BBB CA 1
ATOM 715 C C . LYS A 1 83 ? 6.714 -1.238 4.084 1.000 31.037 83 LYS BBB C 1
ATOM 716 O O . LYS A 1 83 ? 7.630 -0.480 3.718 1.000 33.098 83 LYS BBB O 1
ATOM 722 N N . GLY A 1 84 ? 6.083 -2.096 3.278 1.000 30.668 84 GLY BBB N 1
ATOM 723 C CA . GLY A 1 84 ? 6.320 -2.124 1.822 1.000 33.499 84 GLY BBB CA 1
ATOM 724 C C . GLY A 1 84 ? 7.532 -2.949 1.417 1.000 34.757 84 GLY BBB C 1
ATOM 725 O O . GLY A 1 84 ? 7.870 -2.908 0.224 1.000 40.043 84 GLY BBB O 1
ATOM 726 N N . GLN A 1 85 ? 8.176 -3.684 2.329 1.000 39.112 85 GLN BBB N 1
ATOM 727 C CA . GLN A 1 85 ? 9.334 -4.538 1.948 1.000 44.348 85 GLN BBB CA 1
ATOM 728 C C . GLN A 1 85 ? 9.044 -6.013 2.222 1.000 39.979 85 GLN BBB C 1
ATOM 729 O O . GLN A 1 85 ? 8.652 -6.361 3.351 1.000 34.459 85 GLN BBB O 1
ATOM 735 N N . CYS A 1 86 ? 9.262 -6.843 1.204 1.000 41.983 86 CYS BBB N 1
ATOM 736 C CA . CYS A 1 86 ? 9.029 -8.305 1.276 1.000 38.203 86 CYS BBB CA 1
ATOM 737 C C . CYS A 1 86 ? 9.929 -8.942 2.342 1.000 36.580 86 CYS BBB C 1
ATOM 738 O O . CYS A 1 86 ? 11.159 -8.874 2.188 1.000 46.566 86 CYS BBB O 1
ATOM 741 N N . LEU A 1 87 ? 9.338 -9.546 3.378 1.000 40.533 87 LEU BBB N 1
ATOM 742 C CA . LEU A 1 87 ? 10.081 -10.272 4.444 1.000 41.215 87 LEU BBB CA 1
ATOM 743 C C . LEU A 1 87 ? 10.124 -11.777 4.143 1.000 49.751 87 LEU BBB C 1
ATOM 744 O O . LEU A 1 87 ? 11.195 -12.382 4.342 1.000 50.225 87 LEU BBB O 1
ATOM 749 N N . GLU A 1 88 ? 9.005 -12.366 3.709 1.000 38.741 88 GLU BBB N 1
ATOM 750 C CA . GLU A 1 88 ? 8.908 -13.816 3.387 1.000 37.047 88 GLU BBB CA 1
ATOM 751 C C . GLU A 1 88 ? 7.936 -14.004 2.218 1.000 39.124 88 GLU BBB C 1
ATOM 752 O O . GLU A 1 88 ? 6.980 -13.213 2.095 1.000 32.129 88 GLU BBB O 1
ATOM 758 N N . GLU A 1 89 ? 8.175 -15.021 1.390 1.000 39.598 89 GLU BBB N 1
ATOM 759 C CA . GLU A 1 89 ? 7.208 -15.445 0.343 1.000 37.167 89 GLU BBB CA 1
ATOM 760 C C . GLU A 1 89 ? 6.936 -16.936 0.530 1.000 38.841 89 GLU BBB C 1
ATOM 761 O O . GLU A 1 89 ? 7.900 -17.712 0.647 1.000 37.495 89 GLU BBB O 1
ATOM 767 N N . TRP A 1 90 ? 5.655 -17.299 0.558 1.000 29.340 90 TRP BBB N 1
ATOM 768 C CA . TRP A 1 90 ? 5.195 -18.692 0.773 1.000 27.968 90 TRP BBB CA 1
ATOM 769 C C . TRP A 1 90 ? 4.430 -19.165 -0.457 1.000 24.277 90 TRP BBB C 1
ATOM 770 O O . TRP A 1 90 ? 3.776 -18.336 -1.111 1.000 24.850 90 TRP BBB O 1
ATOM 781 N N . PHE A 1 91 ? 4.507 -20.466 -0.708 1.000 27.172 91 PHE BBB N 1
ATOM 782 C CA . PHE A 1 91 ? 3.749 -21.129 -1.795 1.000 26.543 91 PHE BBB CA 1
ATOM 783 C C . PHE A 1 91 ? 2.987 -22.310 -1.201 1.000 27.338 91 PHE BBB C 1
ATOM 784 O O . PHE A 1 91 ? 3.568 -23.152 -0.496 1.000 26.167 91 PHE BBB O 1
ATOM 792 N N . PHE A 1 92 ? 1.694 -22.357 -1.501 1.000 23.681 92 PHE BBB N 1
ATOM 793 C CA . PHE A 1 92 ? 0.794 -23.425 -1.012 1.000 22.282 92 PHE BBB CA 1
ATOM 794 C C . PHE A 1 92 ? 0.058 -24.001 -2.218 1.000 24.065 92 PHE BBB C 1
ATOM 795 O O . PHE A 1 92 ? -0.501 -23.212 -3.002 1.000 25.734 92 PHE BBB O 1
ATOM 803 N N . GLU A 1 93 ? 0.063 -25.325 -2.355 1.000 24.854 93 GLU BBB N 1
ATOM 804 C CA . GLU A 1 93 ? -0.638 -25.970 -3.491 1.000 28.105 93 GLU BBB CA 1
ATOM 805 C C . GLU A 1 93 ? -1.823 -26.768 -2.950 1.000 25.183 93 GLU BBB C 1
ATOM 806 O O . GLU A 1 93 ? -1.637 -27.568 -2.010 1.000 26.492 93 GLU BBB O 1
ATOM 812 N N . PHE A 1 94 ? -3.012 -26.558 -3.513 1.000 21.888 94 PHE BBB N 1
ATOM 813 C CA . PHE A 1 94 ? -4.181 -27.408 -3.176 1.000 21.355 94 PHE BBB CA 1
ATOM 814 C C . PHE A 1 94 ? -4.328 -28.530 -4.206 1.000 25.401 94 PHE BBB C 1
ATOM 815 O O . PHE A 1 94 ? -4.575 -29.694 -3.826 1.000 25.115 94 PHE BBB O 1
ATOM 823 N N . GLY A 1 95 ? -4.189 -28.176 -5.484 1.000 25.019 95 GLY BBB N 1
ATOM 824 C CA . GLY A 1 95 ? -4.314 -29.134 -6.597 1.000 26.808 95 GLY BBB CA 1
ATOM 825 C C . GLY A 1 95 ? -5.693 -29.070 -7.225 1.000 25.908 95 GLY BBB C 1
ATOM 826 O O . GLY A 1 95 ? -6.284 -27.977 -7.314 1.000 22.608 95 GLY BBB O 1
ATOM 827 N N . PHE A 1 96 ? -6.204 -30.216 -7.667 1.000 26.436 96 PHE BBB N 1
ATOM 828 C CA . PHE A 1 96 ? -7.430 -30.259 -8.497 1.000 24.647 96 PHE BBB CA 1
ATOM 829 C C . PHE A 1 96 ? -8.618 -29.835 -7.633 1.000 23.566 96 PHE BBB C 1
ATOM 830 O O . PHE A 1 96 ? -8.738 -30.279 -6.477 1.000 23.539 96 PHE BBB O 1
ATOM 838 N N . VAL A 1 97 ? -9.475 -28.982 -8.187 1.000 21.720 97 VAL BBB N 1
ATOM 839 C CA . VAL A 1 97 ? -10.735 -28.569 -7.512 1.000 21.839 97 VAL BBB CA 1
ATOM 840 C C . VAL A 1 97 ? -11.905 -29.009 -8.387 1.000 25.096 97 VAL BBB C 1
ATOM 841 O O . VAL A 1 97 ? -12.007 -28.531 -9.530 1.000 23.424 97 VAL BBB O 1
ATOM 845 N N . ILE A 1 98 ? -12.738 -29.896 -7.845 1.000 23.952 98 ILE BBB N 1
ATOM 846 C CA . ILE A 1 98 ? -13.956 -30.384 -8.548 1.000 27.485 98 ILE BBB CA 1
ATOM 847 C C . ILE A 1 98 ? -14.914 -29.208 -8.686 1.000 27.954 98 ILE BBB C 1
ATOM 848 O O . ILE A 1 98 ? -15.093 -28.421 -7.754 1.000 25.378 98 ILE BBB O 1
ATOM 853 N N . PRO A 1 99 ? -15.561 -29.050 -9.860 1.000 27.414 99 PRO BBB N 1
ATOM 854 C CA . PRO A 1 99 ? -16.454 -27.915 -10.068 1.000 29.777 99 PRO BBB CA 1
ATOM 855 C C . PRO A 1 99 ? -17.598 -27.986 -9.049 1.000 36.280 99 PRO BBB C 1
ATOM 856 O O . PRO A 1 99 ? -18.078 -29.072 -8.772 1.000 32.647 99 PRO BBB O 1
ATOM 860 N N . ASN A 1 100 ? -17.988 -26.825 -8.519 1.000 36.263 100 ASN BBB N 1
ATOM 861 C CA . ASN A 1 100 ? -19.099 -26.687 -7.542 1.000 41.625 100 ASN BBB CA 1
ATOM 862 C C . ASN A 1 100 ? -18.826 -27.549 -6.310 1.000 39.610 100 ASN BBB C 1
ATOM 863 O O . ASN A 1 100 ? -19.772 -28.167 -5.790 1.000 42.316 100 ASN BBB O 1
ATOM 868 N N . SER A 1 101 ? -17.573 -27.590 -5.861 1.000 30.852 101 SER BBB N 1
ATOM 869 C CA . SER A 1 101 ? -17.205 -28.312 -4.622 1.000 32.065 101 SER BBB CA 1
ATOM 870 C C . SER A 1 101 ? -16.983 -27.292 -3.505 1.000 28.208 101 SER BBB C 1
ATOM 871 O O . SER A 1 101 ? -16.707 -26.108 -3.795 1.000 32.416 101 SER BBB O 1
ATOM 874 N N . THR A 1 102 ? -17.118 -27.769 -2.272 1.000 31.054 102 THR BBB N 1
ATOM 875 C CA . THR A 1 102 ? -16.625 -27.071 -1.062 1.000 28.928 102 THR BBB CA 1
ATOM 876 C C . THR A 1 102 ? -15.463 -27.902 -0.521 1.000 27.486 102 THR BBB C 1
ATOM 877 O O . THR A 1 102 ? -15.552 -29.145 -0.527 1.000 28.549 102 THR BBB O 1
ATOM 881 N N . ASN A 1 103 ? -14.406 -27.222 -0.085 1.000 24.487 103 ASN BBB N 1
ATOM 882 C CA . ASN A 1 103 ? -13.107 -27.871 0.206 1.000 24.999 103 ASN BBB CA 1
ATOM 883 C C . ASN A 1 103 ? -12.525 -27.255 1.477 1.000 24.501 103 ASN BBB C 1
ATOM 884 O O . ASN A 1 103 ? -12.620 -26.027 1.635 1.000 24.895 103 ASN BBB O 1
ATOM 889 N N . THR A 1 104 ? -11.944 -28.091 2.335 1.000 24.962 104 THR BBB N 1
ATOM 890 C CA . THR A 1 104 ? -11.137 -27.621 3.485 1.000 23.029 104 THR BBB CA 1
ATOM 891 C C . THR A 1 104 ? -9.674 -27.878 3.142 1.000 23.310 104 THR BBB C 1
ATOM 892 O O . THR A 1 104 ? -9.330 -28.983 2.671 1.000 26.379 104 THR BBB O 1
ATOM 896 N N . TRP A 1 105 ? -8.865 -26.847 3.349 1.000 21.222 105 TRP BBB N 1
ATOM 897 C CA . TRP A 1 105 ? -7.426 -26.846 3.009 1.000 19.930 105 TRP BBB CA 1
ATOM 898 C C . TRP A 1 105 ? -6.660 -26.492 4.279 1.000 20.061 105 TRP BBB C 1
ATOM 899 O O . TRP A 1 105 ? -6.812 -25.354 4.756 1.000 20.045 105 TRP BBB O 1
ATOM 910 N N . GLN A 1 106 ? -5.881 -27.437 4.795 1.000 20.147 106 GLN BBB N 1
ATOM 911 C CA . GLN A 1 106 ? -5.101 -27.209 6.034 1.000 22.369 106 GLN BBB CA 1
ATOM 912 C C . GLN A 1 106 ? -3.619 -27.168 5.671 1.000 24.200 106 GLN BBB C 1
ATOM 913 O O . GLN A 1 106 ? -3.173 -27.963 4.820 1.000 24.108 106 GLN BBB O 1
ATOM 919 N N A SER A 1 107 ? -2.875 -26.255 6.291 0.440 24.262 107 SER BBB N 1
ATOM 920 N N B SER A 1 107 ? -2.880 -26.255 6.306 0.560 24.283 107 SER BBB N 1
ATOM 921 C CA A SER A 1 107 ? -1.400 -26.174 6.138 0.440 24.933 107 SER BBB CA 1
ATOM 922 C CA B SER A 1 107 ? -1.415 -26.065 6.129 0.560 25.008 107 SER BBB CA 1
ATOM 923 C C A SER A 1 107 ? -0.773 -25.797 7.479 0.440 26.185 107 SER BBB C 1
ATOM 924 C C B SER A 1 107 ? -0.774 -25.785 7.490 0.560 26.396 107 SER BBB C 1
ATOM 925 O O A SER A 1 107 ? -1.335 -24.932 8.177 0.440 24.831 107 SER BBB O 1
ATOM 926 O O B SER A 1 107 ? -1.335 -24.958 8.232 0.560 25.157 107 SER BBB O 1
ATOM 931 N N . LEU A 1 108 ? 0.350 -26.437 7.805 1.000 26.737 108 LEU BBB N 1
ATOM 932 C CA . LEU A 1 108 ? 1.067 -26.181 9.079 1.000 29.952 108 LEU BBB CA 1
ATOM 933 C C . LEU A 1 108 ? 2.231 -25.232 8.790 1.000 34.622 108 LEU BBB C 1
ATOM 934 O O . LEU A 1 108 ? 3.116 -25.593 7.986 1.000 37.397 108 LEU BBB O 1
ATOM 939 N N . ILE A 1 109 ? 2.205 -24.057 9.423 1.000 35.018 109 ILE BBB N 1
ATOM 940 C CA . ILE A 1 109 ? 3.195 -22.967 9.182 1.000 34.216 109 ILE BBB CA 1
ATOM 941 C C . ILE A 1 109 ? 4.086 -22.876 10.420 1.000 39.134 109 ILE BBB C 1
ATOM 942 O O . ILE A 1 109 ? 3.583 -22.507 11.502 1.000 32.913 109 ILE BBB O 1
ATOM 947 N N . GLU A 1 110 ? 5.360 -23.222 10.249 1.000 37.896 110 GLU BBB N 1
ATOM 948 C CA . GLU A 1 110 ? 6.314 -23.321 11.380 1.000 41.160 110 GLU BBB CA 1
ATOM 949 C C . GLU A 1 110 ? 6.896 -21.934 11.646 1.000 34.930 110 GLU BBB C 1
ATOM 950 O O . GLU A 1 110 ? 7.186 -21.211 10.671 1.000 32.712 110 GLU BBB O 1
ATOM 956 N N . ALA A 1 111 ? 7.052 -21.592 12.925 1.000 34.473 111 ALA BBB N 1
ATOM 957 C CA . ALA A 1 111 ? 7.668 -20.320 13.364 1.000 35.072 111 ALA BBB CA 1
ATOM 958 C C . ALA A 1 111 ? 9.188 -20.438 13.235 1.000 40.350 111 ALA BBB C 1
ATOM 959 O O . ALA A 1 111 ? 9.745 -21.506 13.570 1.000 41.466 111 ALA BBB O 1
ATOM 961 N N . ALA A 1 112 ? 9.814 -19.358 12.768 1.000 40.359 112 ALA BBB N 1
ATOM 962 C CA . ALA A 1 112 ? 11.275 -19.135 12.851 1.000 39.620 112 ALA BBB CA 1
ATOM 963 C C . ALA A 1 112 ? 11.717 -19.254 14.305 1.000 42.324 112 ALA BBB C 1
ATOM 964 O O . ALA A 1 112 ? 10.915 -19.079 15.218 1.000 33.726 112 ALA BBB O 1
ATOM 966 N N . PRO A 1 113 ? 13.014 -19.536 14.563 1.000 43.590 113 PRO BBB N 1
ATOM 967 C CA . PRO A 1 113 ? 13.517 -19.598 15.931 1.000 45.738 113 PRO BBB CA 1
ATOM 968 C C . PRO A 1 113 ? 13.091 -18.315 16.655 1.000 40.008 113 PRO BBB C 1
ATOM 969 O O . PRO A 1 113 ? 13.004 -17.271 16.026 1.000 32.827 113 PRO BBB O 1
ATOM 973 N N . GLU A 1 114 ? 12.827 -18.432 17.956 1.000 38.415 114 GLU BBB N 1
ATOM 974 C CA . GLU A 1 114 ? 12.297 -17.314 18.776 1.000 38.330 114 GLU BBB CA 1
ATOM 975 C C . GLU A 1 114 ? 13.160 -16.069 18.548 1.000 30.761 114 GLU BBB C 1
ATOM 976 O O . GLU A 1 114 ? 12.592 -14.964 18.495 1.000 29.332 114 GLU BBB O 1
ATOM 982 N N . SER A 1 115 ? 14.479 -16.239 18.424 1.000 30.444 115 SER BBB N 1
ATOM 983 C CA . SER A 1 115 ? 15.442 -15.107 18.388 1.000 32.422 115 SER BBB CA 1
ATOM 984 C C . SER A 1 115 ? 15.246 -14.301 17.104 1.000 32.822 115 SER BBB C 1
ATOM 985 O O . SER A 1 115 ? 15.770 -13.175 17.017 1.000 42.513 115 SER BBB O 1
ATOM 988 N N . GLN A 1 116 ? 14.525 -14.864 16.134 1.000 29.603 116 GLN BBB N 1
ATOM 989 C CA . GLN A 1 116 ? 14.310 -14.188 14.830 1.000 36.791 116 GLN BBB CA 1
ATOM 990 C C . GLN A 1 116 ? 12.908 -13.585 14.776 1.000 34.862 116 GLN BBB C 1
ATOM 991 O O . GLN A 1 116 ? 12.660 -12.765 13.876 1.000 37.580 116 GLN BBB O 1
ATOM 997 N N . MET A 1 117 ? 12.020 -13.962 15.697 1.000 30.186 117 MET BBB N 1
ATOM 998 C CA . MET A 1 117 ? 10.615 -13.494 15.605 1.000 29.355 117 MET BBB CA 1
ATOM 999 C C . MET A 1 117 ? 10.573 -11.990 15.880 1.000 29.701 117 MET BBB C 1
ATOM 1000 O O . MET A 1 117 ? 11.239 -11.502 16.815 1.000 29.268 117 MET BBB O 1
ATOM 1005 N N . MET A 1 118 ? 9.796 -11.277 15.075 1.000 29.770 118 MET BBB N 1
ATOM 1006 C CA . MET A 1 118 ? 9.654 -9.812 15.230 1.000 31.913 118 MET BBB CA 1
ATOM 1007 C C . MET A 1 118 ? 8.722 -9.533 16.403 1.000 28.408 118 MET BBB C 1
ATOM 1008 O O . MET A 1 118 ? 7.771 -10.268 16.662 1.000 25.046 118 MET BBB O 1
ATOM 1013 N N . PRO A 1 119 ? 9.005 -8.463 17.171 1.000 28.135 119 PRO BBB N 1
ATOM 1014 C CA . PRO A 1 119 ? 8.109 -8.011 18.233 1.000 26.777 119 PRO BBB CA 1
ATOM 1015 C C . PRO A 1 119 ? 6.767 -7.486 17.700 1.000 25.983 119 PRO BBB C 1
ATOM 1016 O O . PRO A 1 119 ? 6.753 -6.868 16.646 1.000 22.497 119 PRO BBB O 1
ATOM 1020 N N . ALA A 1 120 ? 5.680 -7.738 18.435 1.000 22.693 120 ALA BBB N 1
ATOM 1021 C CA . ALA A 1 120 ? 4.317 -7.267 18.094 1.000 26.746 120 ALA BBB CA 1
ATOM 1022 C C . ALA A 1 120 ? 4.329 -5.749 17.894 1.000 24.273 120 ALA BBB C 1
ATOM 1023 O O . ALA A 1 120 ? 3.663 -5.261 16.963 1.000 25.098 120 ALA BBB O 1
ATOM 1025 N N . SER A 1 121 ? 5.054 -5.014 18.739 1.000 24.408 121 SER BBB N 1
ATOM 1026 C CA . SER A 1 121 ? 5.006 -3.529 18.729 1.000 24.462 121 SER BBB CA 1
ATOM 1027 C C . SER A 1 121 ? 5.680 -2.996 17.461 1.000 25.225 121 SER BBB C 1
ATOM 1028 O O . SER A 1 121 ? 5.316 -1.891 17.021 1.000 26.130 121 SER BBB O 1
ATOM 1031 N N . VAL A 1 122 ? 6.625 -3.749 16.894 1.000 23.295 122 VAL BBB N 1
ATOM 1032 C CA . VAL A 1 122 ? 7.282 -3.370 15.610 1.000 24.798 122 VAL BBB CA 1
ATOM 1033 C C . VAL A 1 122 ? 6.360 -3.776 14.455 1.000 26.974 122 VAL BBB C 1
ATOM 1034 O O . VAL A 1 122 ? 6.228 -2.990 13.495 1.000 26.653 122 VAL BBB O 1
ATOM 1038 N N . LEU A 1 123 ? 5.725 -4.947 14.558 1.000 22.651 123 LEU BBB N 1
ATOM 1039 C CA . LEU A 1 123 ? 4.935 -5.533 13.445 1.000 22.369 123 LEU BBB CA 1
ATOM 1040 C C . LEU A 1 123 ? 3.616 -4.788 13.259 1.000 20.238 123 LEU BBB C 1
ATOM 1041 O O . LEU A 1 123 ? 3.212 -4.592 12.103 1.000 19.822 123 LEU BBB O 1
ATOM 1046 N N . THR A 1 124 ? 2.949 -4.436 14.356 1.000 21.280 124 THR BBB N 1
ATOM 1047 C CA . THR A 1 124 ? 1.481 -4.216 14.311 1.000 20.808 124 THR BBB CA 1
ATOM 1048 C C . THR A 1 124 ? 1.178 -3.029 13.392 1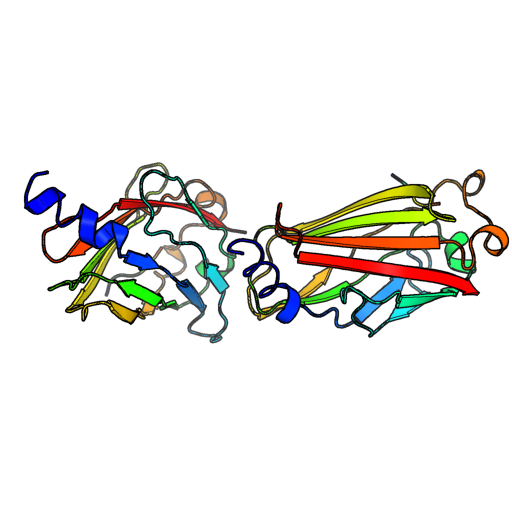.000 23.015 124 THR BBB C 1
ATOM 1049 O O . THR A 1 124 ? 1.837 -1.970 13.534 1.000 22.667 124 THR BBB O 1
ATOM 1053 N N . GLY A 1 125 ? 0.234 -3.225 12.468 1.000 22.288 125 GLY BBB N 1
ATOM 1054 C CA . GLY A 1 125 ? -0.214 -2.191 11.516 1.000 23.732 125 GLY BBB CA 1
ATOM 1055 C C . GLY A 1 125 ? 0.709 -2.066 10.317 1.000 23.966 125 GLY BBB C 1
ATOM 1056 O O . GLY A 1 125 ? 0.311 -1.407 9.327 1.000 24.801 125 GLY BBB O 1
ATOM 1057 N N . ASN A 1 126 ? 1.888 -2.694 10.354 1.000 21.233 126 ASN BBB N 1
ATOM 1058 C CA . ASN A 1 126 ? 2.957 -2.430 9.355 1.000 23.567 126 ASN BBB CA 1
ATOM 1059 C C . ASN A 1 126 ? 3.071 -3.605 8.387 1.000 21.792 126 ASN BBB C 1
ATOM 1060 O O . ASN A 1 126 ? 3.862 -3.524 7.438 1.000 23.994 126 ASN BBB O 1
ATOM 1065 N N . VAL A 1 127 ? 2.301 -4.662 8.630 1.000 22.469 127 VAL BBB N 1
ATOM 1066 C CA . VAL A 1 127 ? 2.399 -5.908 7.824 1.000 23.499 127 VAL BBB CA 1
ATOM 1067 C C . VAL A 1 127 ? 1.228 -5.961 6.851 1.000 23.301 127 VAL BBB C 1
ATOM 1068 O O . VAL A 1 127 ? 0.071 -5.824 7.283 1.000 21.674 127 VAL BBB O 1
ATOM 1072 N N . ILE A 1 128 ? 1.549 -6.175 5.583 1.000 21.499 128 ILE BBB N 1
ATOM 1073 C CA . ILE A 1 128 ? 0.527 -6.526 4.563 1.000 21.782 128 ILE BBB CA 1
ATOM 1074 C C . ILE A 1 128 ? 0.819 -7.944 4.080 1.000 24.376 128 ILE BBB C 1
ATOM 1075 O O . ILE A 1 128 ? 1.972 -8.230 3.689 1.000 21.309 128 ILE BBB O 1
ATOM 1080 N N . ILE A 1 129 ? -0.200 -8.798 4.105 1.000 22.754 129 ILE BBB N 1
ATOM 1081 C CA . ILE A 1 129 ? -0.094 -10.112 3.418 1.000 21.489 129 ILE BBB CA 1
ATOM 1082 C C . ILE A 1 129 ? -0.770 -9.969 2.061 1.000 26.770 129 ILE BBB C 1
ATOM 1083 O O . ILE A 1 129 ? -1.980 -9.652 2.006 1.000 21.955 129 ILE BBB O 1
ATOM 1088 N N . GLU A 1 130 ? 0.019 -10.179 1.013 1.000 22.753 130 GLU BBB N 1
ATOM 1089 C CA . GLU A 1 130 ? -0.506 -10.164 -0.370 1.000 27.764 130 GLU BBB CA 1
ATOM 1090 C C . GLU A 1 130 ? -0.664 -11.618 -0.813 1.000 29.510 130 GLU BBB C 1
ATOM 1091 O O . GLU A 1 130 ? 0.345 -12.340 -0.839 1.000 27.261 130 GLU BBB O 1
ATOM 1097 N N . THR A 1 131 ? -1.895 -12.018 -1.134 1.000 28.149 131 THR BBB N 1
ATOM 1098 C CA . THR A 1 131 ? -2.219 -13.398 -1.563 1.000 29.285 131 THR BBB CA 1
ATOM 1099 C C . THR A 1 131 ? -2.635 -13.372 -3.032 1.000 32.608 131 THR BBB C 1
ATOM 1100 O O . THR A 1 131 ? -3.605 -12.672 -3.381 1.000 34.743 131 THR BBB O 1
ATOM 1104 N N . LYS A 1 132 ? -1.904 -14.120 -3.852 1.000 26.449 132 LYS BBB N 1
ATOM 1105 C CA . LYS A 1 132 ? -2.272 -14.324 -5.270 1.000 25.985 132 LYS BBB CA 1
ATOM 1106 C C . LYS A 1 132 ? -2.883 -15.718 -5.368 1.000 24.424 132 LYS BBB C 1
ATOM 1107 O O . LYS A 1 132 ? -2.216 -16.688 -4.976 1.000 22.958 132 LYS BBB O 1
ATOM 1113 N N . PHE A 1 133 ? -4.121 -15.788 -5.850 1.000 25.250 133 PHE BBB N 1
ATOM 1114 C CA . PHE A 1 133 ? -4.827 -17.068 -6.089 1.000 23.717 133 PHE BBB CA 1
ATOM 1115 C C . PHE A 1 133 ? -4.659 -17.405 -7.567 1.000 22.108 133 PHE BBB C 1
ATOM 1116 O O . PHE A 1 133 ? -4.977 -16.561 -8.419 1.000 24.478 133 PHE BBB O 1
ATOM 1124 N N . PHE A 1 134 ? -4.158 -18.606 -7.838 1.000 24.475 134 PHE BBB N 1
ATOM 1125 C CA . PHE A 1 134 ? -3.912 -19.087 -9.218 1.000 25.318 134 PHE BBB CA 1
ATOM 1126 C C . PHE A 1 134 ? -4.652 -20.397 -9.465 1.000 26.184 134 PHE BBB C 1
ATOM 1127 O O . PHE A 1 134 ? -4.813 -21.194 -8.524 1.000 25.061 134 PHE BBB O 1
ATOM 1135 N N . ASP A 1 135 ? -5.049 -20.611 -10.719 1.000 25.028 135 ASP BBB N 1
ATOM 1136 C CA . ASP A 1 135 ? -5.179 -21.984 -11.267 1.000 25.826 135 ASP BBB CA 1
ATOM 1137 C C . ASP A 1 135 ? -3.965 -22.223 -12.167 1.000 26.570 135 ASP BBB C 1
ATOM 1138 O O . ASP A 1 135 ? -3.926 -21.658 -13.274 1.000 25.626 135 ASP BBB O 1
ATOM 1143 N N . ASP A 1 136 ? -2.999 -23.010 -11.690 1.000 26.087 136 ASP BBB N 1
ATOM 1144 C CA . ASP A 1 136 ? -1.746 -23.273 -12.442 1.000 30.575 136 ASP BBB CA 1
ATOM 1145 C C . ASP A 1 136 ? -1.062 -21.917 -12.663 1.000 31.671 136 ASP BBB C 1
ATOM 1146 O O . ASP A 1 136 ? -0.677 -21.271 -11.671 1.000 30.852 136 ASP BBB O 1
ATOM 1151 N N A ASP A 1 137 ? -0.936 -21.509 -13.930 0.510 31.593 137 ASP BBB N 1
ATOM 1152 N N B ASP A 1 137 ? -0.904 -21.475 -13.912 0.490 31.326 137 ASP BBB N 1
ATOM 1153 C CA A ASP A 1 137 ? -0.261 -20.258 -14.372 0.510 32.833 137 ASP BBB CA 1
ATOM 1154 C CA B ASP A 1 137 ? -0.221 -20.183 -14.187 0.490 32.309 137 ASP BBB CA 1
ATOM 1155 C C A ASP A 1 137 ? -1.217 -19.062 -14.321 0.510 32.378 137 ASP BBB C 1
ATOM 1156 C C B ASP A 1 137 ? -1.246 -19.102 -14.541 0.490 32.571 137 ASP BBB C 1
ATOM 1157 O O A ASP A 1 137 ? -0.723 -17.920 -14.373 0.510 30.921 137 ASP BBB O 1
ATOM 1158 O O B ASP A 1 137 ? -0.835 -18.082 -15.125 0.490 30.493 137 ASP BBB O 1
ATOM 1167 N N . LEU A 1 138 ? -2.524 -19.314 -14.216 1.000 30.466 138 LEU BBB N 1
ATOM 1168 C CA . LEU A 1 138 ? -3.558 -18.267 -14.411 1.000 28.877 138 LEU BBB CA 1
ATOM 1169 C C . LEU A 1 138 ? -3.799 -17.545 -13.085 1.000 29.946 138 LEU BBB C 1
ATOM 1170 O O . LEU A 1 138 ? -4.281 -18.180 -12.124 1.000 27.574 138 LEU BBB O 1
ATOM 1175 N N . LEU A 1 139 ? -3.469 -16.255 -13.047 1.000 29.865 139 LEU BBB N 1
ATOM 1176 C CA . LEU A 1 139 ? -3.741 -15.403 -11.865 1.000 31.334 139 LEU BBB CA 1
ATOM 1177 C C . LEU A 1 139 ? -5.240 -15.123 -11.824 1.000 31.204 139 LEU BBB C 1
ATOM 1178 O O . LEU A 1 139 ? -5.762 -14.522 -12.777 1.000 34.882 139 LEU BBB O 1
ATOM 1183 N N . VAL A 1 140 ? -5.903 -15.550 -10.752 1.000 29.002 140 VAL BBB N 1
ATOM 1184 C CA . VAL A 1 140 ? -7.380 -15.400 -10.642 1.000 29.995 140 VAL BBB CA 1
ATOM 1185 C C . VAL A 1 140 ? -7.691 -14.128 -9.853 1.000 31.895 140 VAL BBB C 1
ATOM 1186 O O . VAL A 1 140 ? -8.595 -13.375 -10.249 1.000 31.916 140 VAL BBB O 1
ATOM 1190 N N . SER A 1 141 ? -6.957 -13.903 -8.767 1.000 33.839 141 SER BBB N 1
ATOM 1191 C CA . SER A 1 141 ? -7.244 -12.788 -7.833 1.000 35.799 141 SER BBB CA 1
ATOM 1192 C C . SER A 1 141 ? -5.975 -12.468 -7.049 1.000 33.749 141 SER BBB C 1
ATOM 1193 O O . SER A 1 141 ? -5.182 -13.388 -6.761 1.000 28.432 141 SER BBB O 1
ATOM 1196 N N . THR A 1 142 ? -5.802 -11.189 -6.734 1.000 33.225 142 THR BBB N 1
ATOM 1197 C CA . THR A 1 142 ? -4.802 -10.738 -5.739 1.000 33.158 142 THR BBB CA 1
ATOM 1198 C C . THR A 1 142 ? -5.534 -9.936 -4.672 1.000 33.703 142 THR BBB C 1
ATOM 1199 O O . THR A 1 142 ? -6.255 -8.990 -5.033 1.000 33.981 142 THR BBB O 1
ATOM 1203 N N . SER A 1 143 ? -5.337 -10.322 -3.417 1.000 28.909 143 SER BBB N 1
ATOM 1204 C CA . SER A 1 143 ? -5.989 -9.653 -2.270 1.000 30.709 143 SER BBB CA 1
ATOM 1205 C C . SER A 1 143 ? -4.903 -9.227 -1.287 1.000 29.138 143 SER BBB C 1
ATOM 1206 O O . SER A 1 143 ? -3.810 -9.833 -1.289 1.000 28.659 143 SER BBB O 1
ATOM 1209 N N . ARG A 1 144 ? -5.220 -8.221 -0.479 1.000 23.836 144 ARG BBB N 1
ATOM 1210 C CA . ARG A 1 144 ? -4.259 -7.654 0.494 1.000 26.407 144 ARG BBB CA 1
ATOM 1211 C C . ARG A 1 144 ? -4.948 -7.559 1.850 1.000 24.777 144 ARG BBB C 1
ATOM 1212 O O . ARG A 1 144 ? -6.113 -7.117 1.899 1.000 25.644 144 ARG BBB O 1
ATOM 1220 N N . VAL A 1 145 ? -4.238 -7.963 2.903 1.000 23.122 145 VAL BBB N 1
ATOM 1221 C CA . VAL A 1 145 ? -4.756 -7.843 4.294 1.000 18.874 145 VAL BBB CA 1
ATOM 1222 C C . VAL A 1 145 ? -3.690 -7.175 5.155 1.000 19.574 145 VAL BBB C 1
ATOM 1223 O O . VAL A 1 145 ? -2.551 -7.679 5.201 1.000 21.161 145 VAL BBB O 1
ATOM 1227 N N . ARG A 1 146 ? -4.074 -6.092 5.826 1.000 18.721 146 ARG BBB N 1
ATOM 1228 C CA . ARG A 1 146 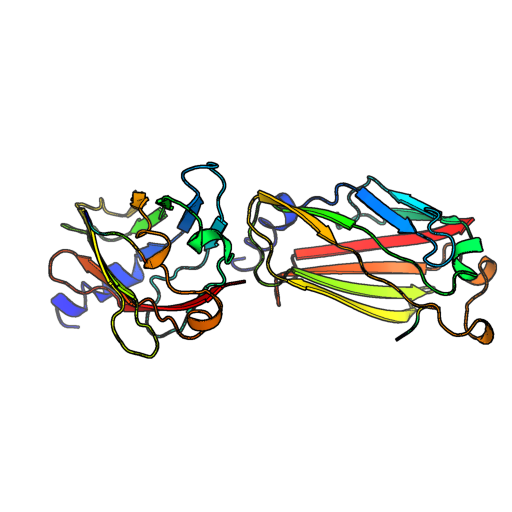? -3.183 -5.415 6.796 1.000 20.138 146 ARG BBB CA 1
ATOM 1229 C C . ARG A 1 146 ? -3.390 -6.053 8.168 1.000 20.759 146 ARG BBB C 1
ATOM 1230 O O . ARG A 1 146 ? -4.552 -6.174 8.607 1.000 20.756 146 ARG BBB O 1
ATOM 1238 N N . LEU A 1 147 ? -2.290 -6.434 8.815 1.000 20.937 147 LEU BBB N 1
ATOM 1239 C CA . LEU A 1 147 ? -2.349 -7.215 10.075 1.000 21.586 147 LEU BBB CA 1
ATOM 1240 C C . LEU A 1 147 ? -2.054 -6.325 11.280 1.000 21.805 147 LEU BBB C 1
ATOM 1241 O O . LEU A 1 147 ? -1.051 -5.583 11.271 1.000 21.610 147 LEU BBB O 1
ATOM 1246 N N . PHE A 1 148 ? -2.895 -6.449 12.301 1.000 18.668 148 PHE BBB N 1
ATOM 1247 C CA . PHE A 1 148 ? -2.687 -5.804 13.620 1.000 19.501 148 PHE BBB CA 1
ATOM 1248 C C . PHE A 1 148 ? -2.465 -6.930 14.630 1.000 19.505 148 PHE BBB C 1
ATOM 1249 O O . PHE A 1 148 ? -3.196 -7.940 14.577 1.000 22.664 148 PHE BBB O 1
ATOM 1257 N N . TYR A 1 149 ? -1.473 -6.782 15.503 1.000 20.514 149 TYR BBB N 1
ATOM 1258 C CA . TYR A 1 149 ? -1.195 -7.763 16.582 1.000 21.579 149 TYR BBB CA 1
ATOM 1259 C C . TYR A 1 149 ? -1.658 -7.145 17.897 1.000 26.674 149 TYR BBB C 1
ATOM 1260 O O . TYR A 1 149 ? -1.048 -6.155 18.316 1.000 24.289 149 TYR BBB O 1
ATOM 1269 N N . VAL A 1 150 ? -2.690 -7.719 18.513 1.000 24.955 150 VAL BBB N 1
ATOM 1270 C CA . VAL A 1 150 ? -3.432 -7.056 19.625 1.000 27.423 150 VAL BBB CA 1
ATOM 1271 C C . VAL A 1 150 ? -3.372 -7.921 20.890 1.000 30.665 150 VAL BBB C 1
ATOM 1272 O O . VAL A 1 150 ? -2.893 -9.059 20.869 1.000 30.691 150 VAL BBB O 1
ATOM 1276 N N . MET B 1 1 ? -6.516 -27.402 -51.261 1.000 89.177 1 MET AAA N 1
ATOM 1277 C CA . MET B 1 1 ? -7.636 -26.597 -51.826 1.000 84.570 1 MET AAA CA 1
ATOM 1278 C C . MET B 1 1 ? -8.706 -27.532 -52.404 1.000 81.742 1 MET AAA C 1
ATOM 1279 O O . MET B 1 1 ? -9.655 -27.018 -53.027 1.000 75.061 1 MET AAA O 1
ATOM 1281 N N . SER B 1 2 ? -8.561 -28.846 -52.202 1.000 100.716 2 SER AAA N 1
ATOM 1282 C CA . SER B 1 2 ? -9.514 -29.886 -52.676 1.000 85.531 2 SER AAA CA 1
ATOM 1283 C C . SER B 1 2 ? -10.892 -29.630 -52.056 1.000 87.570 2 SER AAA C 1
ATOM 1284 O O . SER B 1 2 ? -10.942 -29.093 -50.931 1.000 88.267 2 SER AAA O 1
ATOM 1287 N N . ALA B 1 3 ? -11.963 -29.997 -52.766 1.000 81.421 3 ALA AAA N 1
ATOM 1288 C CA . ALA B 1 3 ? -13.363 -29.802 -52.320 1.000 81.086 3 ALA AAA CA 1
ATOM 1289 C C . ALA B 1 3 ? -13.533 -30.388 -50.915 1.000 78.332 3 ALA AAA C 1
ATOM 1290 O O . ALA B 1 3 ? -13.890 -29.634 -49.987 1.000 67.886 3 ALA AAA O 1
ATOM 1292 N N . LYS B 1 4 ? -13.279 -31.692 -50.781 1.000 74.884 4 LYS AAA N 1
ATOM 1293 C CA . LYS B 1 4 ? -13.498 -32.456 -49.525 1.000 73.533 4 LYS AAA CA 1
ATOM 1294 C C . LYS B 1 4 ? -12.627 -31.888 -48.401 1.000 67.569 4 LYS AAA C 1
ATOM 1295 O O . LYS B 1 4 ? -13.138 -31.767 -47.273 1.000 52.523 4 LYS AAA O 1
ATOM 1301 N N . ASP B 1 5 ? -11.366 -31.552 -48.681 1.000 60.948 5 ASP AAA N 1
ATOM 1302 C CA . ASP B 1 5 ? -10.441 -31.138 -47.594 1.000 61.870 5 ASP AAA CA 1
ATOM 1303 C C . ASP B 1 5 ? -10.661 -29.657 -47.286 1.000 57.128 5 ASP AAA C 1
ATOM 1304 O O . ASP B 1 5 ? -10.437 -29.269 -46.122 1.000 59.029 5 ASP AAA O 1
ATOM 1309 N N . GLU B 1 6 ? -11.094 -28.865 -48.269 1.000 54.117 6 GLU AAA N 1
ATOM 1310 C CA . GLU B 1 6 ? -11.445 -27.449 -47.995 1.000 52.990 6 GLU AAA CA 1
ATOM 1311 C C . GLU B 1 6 ? -12.663 -27.442 -47.069 1.000 45.610 6 GLU AAA C 1
ATOM 1312 O O . GLU B 1 6 ? -12.683 -26.620 -46.129 1.000 41.124 6 GLU AAA O 1
ATOM 1318 N N A ARG B 1 7 ? -13.650 -28.312 -47.311 0.700 37.084 7 ARG AAA N 1
ATOM 1319 N N B ARG B 1 7 ? -13.634 -28.329 -47.303 0.300 40.124 7 ARG AAA N 1
ATOM 1320 C CA A ARG B 1 7 ? -14.906 -28.258 -46.518 0.700 39.587 7 ARG AAA CA 1
ATOM 1321 C CA B ARG B 1 7 ? -14.906 -28.280 -46.536 0.300 40.557 7 ARG AAA CA 1
ATOM 1322 C C A ARG B 1 7 ? -14.620 -28.767 -45.102 0.700 33.134 7 ARG AAA C 1
ATOM 1323 C C B ARG B 1 7 ? -14.665 -28.802 -45.116 0.300 35.412 7 ARG AAA C 1
ATOM 1324 O O A ARG B 1 7 ? -15.105 -28.133 -44.148 0.700 33.741 7 ARG AAA O 1
ATOM 1325 O O B ARG B 1 7 ? -15.234 -28.215 -44.177 0.300 34.372 7 ARG AAA O 1
ATOM 1340 N N . ALA B 1 8 ? -13.861 -29.857 -44.965 1.000 33.779 8 ALA AAA N 1
ATOM 1341 C CA . ALA B 1 8 ? -13.466 -30.379 -43.636 1.000 36.429 8 ALA AAA CA 1
ATOM 1342 C C . ALA B 1 8 ? -12.748 -29.252 -42.885 1.000 36.255 8 ALA AAA C 1
ATOM 1343 O O . ALA B 1 8 ? -12.991 -29.076 -41.678 1.000 29.466 8 ALA AAA O 1
ATOM 1345 N N . ARG B 1 9 ? -11.895 -28.496 -43.581 1.000 32.353 9 ARG AAA N 1
ATOM 1346 C CA . ARG B 1 9 ? -11.122 -27.395 -42.948 1.000 35.595 9 ARG AAA CA 1
ATOM 1347 C C . ARG B 1 9 ? -12.065 -26.262 -42.542 1.000 28.947 9 ARG AAA C 1
ATOM 1348 O O . ARG B 1 9 ? -11.881 -25.716 -41.439 1.000 29.332 9 ARG AAA O 1
ATOM 1352 N N . GLU B 1 10 ? -13.019 -25.923 -43.412 1.000 29.555 10 GLU AAA N 1
ATOM 1353 C CA . GLU B 1 10 ? -14.052 -24.886 -43.150 1.000 33.141 10 GLU AAA CA 1
ATOM 1354 C C . GLU B 1 10 ? -14.856 -25.268 -41.906 1.000 28.010 10 GLU AAA C 1
ATOM 1355 O O . GLU B 1 10 ? -15.035 -24.416 -41.019 1.000 26.892 10 GLU AAA O 1
ATOM 1361 N N . ILE B 1 11 ? -15.340 -26.508 -41.853 1.000 25.886 11 ILE AAA N 1
ATOM 1362 C CA . ILE B 1 11 ? -16.150 -26.958 -40.686 1.000 22.985 11 ILE AAA CA 1
ATOM 1363 C C . ILE B 1 11 ? -15.278 -26.829 -39.434 1.000 21.977 11 ILE AAA C 1
ATOM 1364 O O . ILE B 1 11 ? -15.750 -26.252 -38.440 1.000 21.711 11 ILE AAA O 1
ATOM 1369 N N . LEU B 1 12 ? -14.049 -27.344 -39.473 1.000 22.429 12 LEU AAA N 1
ATOM 1370 C CA . LEU B 1 12 ? -13.184 -27.326 -38.268 1.000 23.710 12 LEU AAA CA 1
ATOM 1371 C C . LEU B 1 12 ? -12.932 -25.878 -37.835 1.000 24.952 12 LEU AAA C 1
ATOM 1372 O O . LEU B 1 12 ? -13.013 -25.599 -36.625 1.000 25.566 12 LEU AAA O 1
ATOM 1377 N N . ARG B 1 13 ? -12.623 -24.982 -38.777 1.000 29.342 13 ARG AAA N 1
ATOM 1378 C CA . ARG B 1 13 ? -12.338 -23.561 -38.445 1.000 29.803 13 ARG AAA CA 1
ATOM 1379 C C . ARG B 1 13 ? -13.547 -22.965 -37.721 1.000 30.211 13 ARG AAA C 1
ATOM 1380 O O . ARG B 1 13 ? -13.337 -22.111 -36.851 1.000 27.021 13 ARG AAA O 1
ATOM 1388 N N . GLY B 1 14 ? -14.760 -23.407 -38.069 1.000 26.191 14 GLY AAA N 1
ATOM 1389 C CA . GLY B 1 14 ? -16.014 -22.835 -37.542 1.000 24.490 14 GLY AAA CA 1
ATOM 1390 C C . GLY B 1 14 ? -16.536 -23.584 -36.327 1.000 23.189 14 GLY AAA C 1
ATOM 1391 O O . GLY B 1 14 ? -17.587 -23.195 -35.793 1.000 24.053 14 GLY AAA O 1
ATOM 1392 N N . PHE B 1 15 ? -15.825 -24.621 -35.888 1.000 22.920 15 PHE AAA N 1
ATOM 1393 C CA . PHE B 1 15 ? -16.325 -25.574 -34.866 1.000 20.408 15 PHE AAA CA 1
ATOM 1394 C C . PHE B 1 15 ? -15.604 -25.344 -33.541 1.000 24.233 15 PHE AAA C 1
ATOM 1395 O O . PHE B 1 15 ? -14.371 -25.168 -33.537 1.000 27.154 15 PHE AAA O 1
ATOM 1403 N N . LYS B 1 16 ? -16.353 -25.361 -32.442 1.000 20.851 16 LYS AAA N 1
ATOM 1404 C CA . LYS B 1 16 ? -15.699 -25.272 -31.116 1.000 24.489 16 LYS AAA CA 1
ATOM 1405 C C . LYS B 1 16 ? -16.541 -25.983 -30.062 1.000 22.549 16 LYS AAA C 1
ATOM 1406 O O . LYS B 1 16 ? -17.777 -25.837 -30.064 1.000 23.521 16 LYS AAA O 1
ATOM 1412 N N . LEU B 1 17 ? -15.857 -26.734 -29.205 1.000 22.159 17 LEU AAA N 1
ATOM 1413 C CA . LEU B 1 17 ? -16.470 -27.243 -27.959 1.000 24.655 17 LEU AAA CA 1
ATOM 1414 C C . LEU B 1 17 ? -16.364 -26.121 -26.927 1.000 26.243 17 LEU AAA C 1
ATOM 1415 O O . LEU B 1 17 ? -15.228 -25.681 -26.638 1.000 27.220 17 LEU AAA O 1
ATOM 1420 N N . ASN B 1 18 ? -17.516 -25.687 -26.418 1.000 23.252 18 ASN AAA N 1
ATOM 1421 C CA . ASN B 1 18 ? -17.646 -24.573 -25.445 1.000 23.959 18 ASN AAA CA 1
ATOM 1422 C C . ASN B 1 18 ? -17.440 -25.115 -24.032 1.000 28.831 18 ASN AAA C 1
ATOM 1423 O O . ASN B 1 18 ? -16.597 -24.576 -23.293 1.000 29.508 18 ASN AAA O 1
ATOM 1428 N N . TRP B 1 19 ? -18.195 -26.148 -23.676 1.000 23.300 19 TRP AAA N 1
ATOM 1429 C CA . TRP B 1 19 ? -18.037 -26.790 -22.353 1.000 23.096 19 TRP AAA CA 1
ATOM 1430 C C . TRP B 1 19 ? -18.418 -28.258 -22.481 1.000 21.837 19 TRP AAA C 1
ATOM 1431 O O . TRP B 1 19 ? -19.131 -28.645 -23.438 1.000 18.863 19 TRP AAA O 1
ATOM 1442 N N . MET B 1 20 ? -17.919 -29.035 -21.532 1.000 19.661 20 MET AAA N 1
ATOM 1443 C CA . MET B 1 20 ? -18.126 -30.494 -21.505 1.000 20.894 20 MET AAA CA 1
ATOM 1444 C C . MET B 1 20 ? -18.183 -30.896 -20.036 1.000 20.021 20 MET AAA C 1
ATOM 1445 O O . MET B 1 20 ? -17.299 -30.471 -19.266 1.000 21.201 20 MET AAA O 1
ATOM 1450 N N . ASN B 1 21 ? -19.194 -31.674 -19.671 1.000 18.662 21 ASN AAA N 1
ATOM 1451 C CA . ASN B 1 21 ? -19.318 -32.165 -18.278 1.000 17.440 21 ASN AAA CA 1
ATOM 1452 C C . ASN B 1 21 ? -19.288 -33.685 -18.272 1.000 15.707 21 ASN AAA C 1
ATOM 1453 O O . ASN B 1 21 ? -19.818 -34.300 -19.204 1.000 15.420 21 ASN AAA O 1
ATOM 1458 N N . LEU B 1 22 ? -18.693 -34.240 -17.218 1.000 16.749 22 LEU AAA N 1
ATOM 1459 C CA . LEU B 1 22 ? -18.913 -35.639 -16.795 1.000 15.130 22 LEU AAA CA 1
ATOM 1460 C C . LEU B 1 22 ? -19.633 -35.571 -15.450 1.000 20.480 22 LEU AAA C 1
ATOM 1461 O O . LEU B 1 22 ? -19.037 -35.073 -14.468 1.000 22.110 22 LEU AAA O 1
ATOM 1466 N N . ARG B 1 23 ? -20.878 -36.035 -15.428 1.000 15.806 23 ARG AAA N 1
ATOM 1467 C CA . ARG B 1 23 ? -21.758 -35.910 -14.245 1.000 17.827 23 ARG AAA CA 1
ATOM 1468 C C . ARG B 1 23 ? -22.114 -37.301 -13.720 1.000 20.575 23 ARG AAA C 1
ATOM 1469 O O . ARG B 1 23 ? -22.525 -38.184 -14.503 1.000 19.036 23 ARG AAA O 1
ATOM 1477 N N . ASP B 1 24 ? -21.948 -37.484 -12.410 1.000 19.725 24 ASP AAA N 1
ATOM 1478 C CA . ASP B 1 24 ? -22.410 -38.703 -11.703 1.000 19.556 24 ASP AAA CA 1
ATOM 1479 C C . ASP B 1 24 ? -23.935 -38.744 -11.800 1.000 21.346 24 ASP AAA C 1
ATOM 1480 O O . ASP B 1 24 ? -24.590 -37.815 -11.286 1.000 23.701 24 ASP AAA O 1
ATOM 1485 N N . ALA B 1 25 ? -24.499 -39.763 -12.448 1.000 20.726 25 ALA AAA N 1
ATOM 1486 C CA . ALA B 1 25 ? -25.962 -39.795 -12.660 1.000 22.363 25 ALA AAA CA 1
ATOM 1487 C C . ALA B 1 25 ? -26.679 -40.223 -11.376 1.000 24.194 25 ALA AAA C 1
ATOM 1488 O O . ALA B 1 25 ? -27.915 -40.079 -11.324 1.000 25.051 25 ALA AAA O 1
ATOM 1490 N N A GLU B 1 26 ? -25.959 -40.717 -10.365 0.470 26.064 26 GLU AAA N 1
ATOM 1491 N N B GLU B 1 26 ? -25.939 -40.734 -10.385 0.530 25.710 26 GLU AAA N 1
ATOM 1492 C CA A GLU B 1 26 ? -26.622 -41.184 -9.117 0.470 28.096 26 GLU AAA CA 1
ATOM 1493 C CA B GLU B 1 26 ? -26.523 -41.201 -9.097 0.530 27.596 26 GLU AAA CA 1
ATOM 1494 C C A GLU B 1 26 ? -26.702 -40.040 -8.097 0.470 29.605 26 GLU AAA C 1
ATOM 1495 C C B GLU B 1 26 ? -26.723 -40.010 -8.153 0.530 29.754 26 GLU AAA C 1
ATOM 1496 O O A GLU B 1 26 ? -27.675 -40.029 -7.319 0.470 28.384 26 GLU AAA O 1
ATOM 1497 O O B GLU B 1 26 ? -27.785 -39.938 -7.505 0.530 29.693 26 GLU AAA O 1
ATOM 1508 N N . THR B 1 27 ? -25.732 -39.119 -8.087 1.000 30.508 27 THR AAA N 1
ATOM 1509 C CA . THR B 1 27 ? -25.733 -37.941 -7.176 1.000 34.088 27 THR AAA CA 1
ATOM 1510 C C . THR B 1 27 ? -26.174 -36.661 -7.893 1.000 33.155 27 THR AAA C 1
ATOM 1511 O O . THR B 1 27 ? -26.556 -35.701 -7.194 1.000 32.853 27 THR AAA O 1
ATOM 1515 N N . GLY B 1 28 ? -26.115 -36.628 -9.228 1.000 28.179 28 GLY AAA N 1
ATOM 1516 C CA . GLY B 1 28 ? -26.425 -35.405 -9.994 1.000 25.816 28 GLY AAA CA 1
ATOM 1517 C C . GLY B 1 28 ? -25.253 -34.439 -10.035 1.000 23.401 28 GLY AAA C 1
ATOM 1518 O O . GLY B 1 28 ? -25.362 -33.417 -10.728 1.000 25.101 28 GLY AAA O 1
ATOM 1519 N N . LYS B 1 29 ? -24.158 -34.746 -9.338 1.000 26.371 29 LYS AAA N 1
ATOM 1520 C CA . LYS B 1 29 ? -23.017 -33.809 -9.162 1.000 27.730 29 LYS AAA CA 1
ATOM 1521 C C . LYS B 1 29 ? -22.038 -33.935 -10.334 1.000 23.412 29 LYS AAA C 1
ATOM 1522 O O . LYS B 1 29 ? -21.695 -35.064 -10.707 1.000 21.822 29 LYS AAA O 1
ATOM 1528 N N . ILE B 1 30 ? -21.592 -32.805 -10.881 1.000 22.825 30 ILE AAA N 1
ATOM 1529 C CA . ILE B 1 30 ? -20.540 -32.803 -11.936 1.000 23.915 30 ILE AAA CA 1
ATOM 1530 C C . ILE B 1 30 ? -19.218 -33.234 -11.295 1.000 24.755 30 ILE AAA C 1
ATOM 1531 O O . ILE B 1 30 ? -18.860 -32.698 -10.227 1.000 29.614 30 ILE AAA O 1
ATOM 1536 N N . LEU B 1 31 ? -18.529 -34.188 -11.921 1.000 21.097 31 LEU AAA N 1
ATOM 1537 C CA . LEU B 1 31 ? -17.212 -34.684 -11.446 1.000 23.741 31 LEU AAA CA 1
ATOM 1538 C C . LEU B 1 31 ? -16.114 -33.924 -12.179 1.000 23.605 31 LEU AAA C 1
ATOM 1539 O O . LEU B 1 31 ? -15.045 -33.702 -11.609 1.000 22.068 31 LEU AAA O 1
ATOM 1544 N N . TRP B 1 32 ? -16.390 -33.559 -13.429 1.000 22.242 32 TRP AAA N 1
ATOM 1545 C CA . TRP B 1 32 ? -15.362 -32.951 -14.300 1.000 20.303 32 TRP AAA CA 1
ATOM 1546 C C . TRP B 1 32 ? -16.057 -31.998 -15.266 1.000 22.080 32 TRP AAA C 1
ATOM 1547 O O . TRP B 1 32 ? -17.120 -32.359 -15.827 1.000 19.568 32 TRP AAA O 1
ATOM 1558 N N . GLN B 1 33 ? -15.463 -30.822 -15.434 1.000 20.044 33 GLN AAA N 1
ATOM 1559 C CA . GLN B 1 33 ? -15.931 -29.876 -16.465 1.000 22.441 33 GLN AAA CA 1
ATOM 1560 C C . GLN B 1 33 ? -14.723 -29.328 -17.217 1.000 25.461 33 GLN AAA C 1
ATOM 1561 O O . GLN B 1 33 ? -13.883 -28.643 -16.605 1.000 26.374 33 GLN AAA O 1
ATOM 1567 N N . GLY B 1 34 ? -14.661 -29.649 -18.506 1.000 19.622 34 GLY AAA N 1
ATOM 1568 C CA . GLY B 1 34 ? -13.635 -29.096 -19.400 1.000 23.797 34 GLY AAA CA 1
ATOM 1569 C C . GLY B 1 34 ? -14.210 -27.860 -20.052 1.000 28.478 34 GLY AAA C 1
ATOM 1570 O O . GLY B 1 34 ? -15.397 -27.896 -20.432 1.000 28.757 34 GLY AAA O 1
ATOM 1571 N N . THR B 1 35 ? -13.415 -26.797 -20.158 1.000 26.206 35 THR AAA N 1
ATOM 1572 C CA . THR B 1 35 ? -13.863 -25.538 -20.799 1.000 29.321 35 THR AAA CA 1
ATOM 1573 C C . THR B 1 35 ? -12.941 -25.206 -21.972 1.000 35.938 35 THR AAA C 1
ATOM 1574 O O . THR B 1 35 ? -13.137 -24.136 -22.576 1.000 37.497 35 THR AAA O 1
ATOM 1578 N N . GLU B 1 36 ? -11.993 -26.093 -22.283 1.000 40.169 36 GLU AAA N 1
ATOM 1579 C CA . GLU B 1 36 ? -11.100 -25.923 -23.458 1.000 44.158 36 GLU AAA CA 1
ATOM 1580 C C . GLU B 1 36 ? -11.698 -26.643 -24.666 1.000 38.938 36 GLU AAA C 1
ATOM 1581 O O . GLU B 1 36 ? -12.454 -27.620 -24.481 1.000 33.969 36 GLU AAA O 1
ATOM 1587 N N . ASP B 1 37 ? -11.365 -26.158 -25.861 1.000 31.459 37 ASP AAA N 1
ATOM 1588 C CA . ASP B 1 37 ? -11.839 -26.776 -27.123 1.000 29.602 37 ASP AAA CA 1
ATOM 1589 C C . ASP B 1 37 ? -11.010 -28.042 -27.366 1.000 33.002 37 ASP AAA C 1
ATOM 1590 O O . ASP B 1 37 ? -9.920 -27.930 -27.961 1.000 29.233 37 ASP AAA O 1
ATOM 1595 N N . LEU B 1 38 ? -11.503 -29.205 -26.928 1.000 28.853 38 LEU AAA N 1
ATOM 1596 C CA . LEU B 1 38 ? -10.764 -30.494 -27.053 1.000 29.139 38 LEU AAA CA 1
ATOM 1597 C C . LEU B 1 38 ? -10.955 -31.064 -28.459 1.000 26.179 38 LEU AAA C 1
ATOM 1598 O O . LEU B 1 38 ? -10.444 -32.163 -28.730 1.000 33.954 38 LEU AAA O 1
ATOM 1603 N N . SER B 1 39 ? -11.662 -30.336 -29.323 1.000 24.737 39 SER AAA N 1
ATOM 1604 C CA . SER B 1 39 ? -11.821 -30.675 -30.760 1.000 27.497 39 SER AAA CA 1
ATOM 1605 C C . SER B 1 39 ? -10.559 -30.257 -31.519 1.000 25.686 39 SER AAA C 1
ATOM 1606 O O . SER B 1 39 ? -10.435 -30.609 -32.709 1.000 30.386 39 SER AAA O 1
ATOM 1609 N N . VAL B 1 40 ? -9.658 -29.520 -30.865 1.000 26.996 40 VAL AAA N 1
ATOM 1610 C CA . VAL B 1 40 ? -8.447 -28.996 -31.562 1.000 25.558 40 VAL AAA CA 1
ATOM 1611 C C . VAL B 1 40 ? -7.507 -30.175 -31.784 1.000 24.548 40 VAL AAA C 1
ATOM 1612 O O . VAL B 1 40 ? -7.104 -30.835 -30.827 1.000 25.617 40 VAL AAA O 1
ATOM 1616 N N . PRO B 1 41 ? -7.130 -30.479 -33.045 1.000 24.818 41 PRO AAA N 1
ATOM 1617 C CA . PRO B 1 41 ? -6.254 -31.614 -33.315 1.000 28.504 41 PRO AAA CA 1
ATOM 1618 C C . PRO B 1 41 ? -4.789 -31.185 -33.166 1.000 28.235 41 PRO AAA C 1
ATOM 1619 O O . PRO B 1 41 ? -4.533 -30.003 -33.020 1.000 26.779 41 PRO AAA O 1
ATOM 1623 N N . GLY B 1 42 ? -3.874 -32.154 -33.198 1.000 28.803 42 GLY AAA N 1
ATOM 1624 C CA . GLY B 1 42 ? -2.426 -31.882 -33.281 1.000 30.605 42 GLY AAA CA 1
ATOM 1625 C C . GLY B 1 42 ? -1.849 -31.396 -31.963 1.000 33.185 42 GLY AAA C 1
ATOM 1626 O O . GLY B 1 42 ? -0.667 -31.007 -31.938 1.000 34.210 42 GLY AAA O 1
ATOM 1627 N N . VAL B 1 43 ? -2.648 -31.413 -30.898 1.000 27.171 43 VAL AAA N 1
ATOM 1628 C CA . VAL B 1 43 ? -2.201 -31.025 -29.530 1.000 31.614 43 VAL AAA CA 1
ATOM 1629 C C . VAL B 1 43 ? -2.507 -32.213 -28.626 1.000 31.662 43 VAL AAA C 1
ATOM 1630 O O . VAL B 1 43 ? -3.602 -32.784 -28.765 1.000 28.628 43 VAL AAA O 1
ATOM 1634 N N . GLU B 1 44 ? -1.589 -32.585 -27.739 1.000 27.150 44 GLU AAA N 1
ATOM 1635 C CA . GLU B 1 44 ? -1.924 -33.639 -26.754 1.000 27.515 44 GLU AAA CA 1
ATOM 1636 C C . GLU B 1 44 ? -2.561 -32.957 -25.544 1.000 29.379 44 GLU AAA C 1
ATOM 1637 O O . GLU B 1 44 ? -1.826 -32.491 -24.652 1.000 29.967 44 GLU AAA O 1
ATOM 1643 N N . HIS B 1 45 ? -3.891 -32.888 -25.533 1.000 25.014 45 HIS AAA N 1
ATOM 1644 C CA . HIS B 1 45 ? -4.648 -32.303 -24.400 1.000 25.050 45 HIS AAA CA 1
ATOM 1645 C C . HIS B 1 45 ? -4.457 -33.209 -23.183 1.000 29.123 45 HIS AAA C 1
ATOM 1646 O O . HIS B 1 45 ? -4.237 -34.424 -23.357 1.000 27.849 45 HIS AAA O 1
ATOM 1653 N N . GLU B 1 46 ? -4.535 -32.620 -21.993 1.000 30.033 46 GLU AAA N 1
ATOM 1654 C CA . GLU B 1 46 ? -4.534 -33.390 -20.727 1.000 32.073 46 GLU AAA CA 1
ATOM 1655 C C . GLU B 1 46 ? -5.879 -33.165 -20.043 1.000 30.346 46 GLU AAA C 1
ATOM 1656 O O . GLU B 1 46 ? -6.362 -32.024 -20.041 1.000 30.075 46 GLU AAA O 1
ATOM 1662 N N . ALA B 1 47 ? -6.455 -34.228 -19.491 1.000 27.852 47 ALA AAA N 1
ATOM 1663 C CA . ALA B 1 47 ? -7.657 -34.112 -18.644 1.000 24.647 47 ALA AAA CA 1
ATOM 1664 C C . ALA B 1 47 ? -7.355 -34.816 -17.326 1.000 25.649 47 ALA AAA C 1
ATOM 1665 O O . ALA B 1 47 ? -6.831 -35.938 -17.369 1.000 25.290 47 ALA AAA O 1
ATOM 1667 N N . ARG B 1 48 ? -7.672 -34.149 -16.219 1.000 23.164 48 ARG AAA N 1
ATOM 1668 C CA . ARG B 1 48 ? -7.566 -34.723 -14.858 1.000 25.409 48 ARG AAA CA 1
ATOM 1669 C C . ARG B 1 48 ? -8.988 -34.949 -14.363 1.000 24.047 48 ARG AAA C 1
ATOM 1670 O O . ARG B 1 48 ? -9.742 -33.980 -14.204 1.000 24.175 48 ARG AAA O 1
ATOM 1678 N N A VAL B 1 49 ? -9.346 -36.214 -14.155 0.520 25.387 49 VAL AAA N 1
ATOM 1679 N N B VAL B 1 49 ? -9.339 -36.212 -14.116 0.480 25.362 49 VAL AAA N 1
ATOM 1680 C CA A VAL B 1 49 ? -10.710 -36.564 -13.671 0.520 24.351 49 VAL AAA CA 1
ATOM 1681 C CA B VAL B 1 49 ? -10.720 -36.598 -13.705 0.480 24.205 49 VAL AAA CA 1
ATOM 1682 C C A VAL B 1 49 ? -10.570 -37.208 -12.300 0.520 23.215 49 VAL AAA C 1
ATOM 1683 C C B VAL B 1 49 ? -10.653 -37.296 -12.350 0.480 23.189 49 VAL AAA C 1
ATOM 1684 O O A VAL B 1 49 ? -9.641 -37.971 -12.051 0.520 27.735 49 VAL AAA O 1
ATOM 1685 O O B VAL B 1 49 ? -9.863 -38.219 -12.164 0.480 23.521 49 VAL AAA O 1
ATOM 1692 N N . PRO B 1 50 ? -11.495 -36.893 -11.373 1.000 24.653 50 PRO AAA N 1
ATOM 1693 C CA . PRO B 1 50 ? -11.491 -37.524 -10.055 1.000 26.638 50 PRO AAA CA 1
ATOM 1694 C C . PRO B 1 50 ? -11.647 -39.048 -10.137 1.000 27.959 50 PRO AAA C 1
ATOM 1695 O O . PRO B 1 50 ? -12.468 -39.534 -10.903 1.000 23.824 50 PRO AAA O 1
ATOM 1699 N N . LYS B 1 51 ? -10.853 -39.773 -9.344 1.000 25.938 51 LYS AAA N 1
ATOM 1700 C CA . LYS B 1 51 ? -10.793 -41.255 -9.421 1.000 31.084 51 LYS AAA CA 1
ATOM 1701 C C . LYS B 1 51 ? -12.191 -41.831 -9.177 1.000 25.303 51 LYS AAA C 1
ATOM 1702 O O . LYS B 1 51 ? -12.452 -42.967 -9.609 1.000 25.144 51 LYS AAA O 1
ATOM 1708 N N . LYS B 1 52 ? -13.065 -41.088 -8.498 1.000 28.116 52 LYS AAA N 1
ATOM 1709 C CA . LYS B 1 52 ? -14.361 -41.660 -8.052 1.000 29.500 52 LYS AAA CA 1
ATOM 1710 C C . LYS B 1 52 ? -15.267 -41.868 -9.268 1.000 25.019 52 LYS AAA C 1
ATOM 1711 O O . LYS B 1 52 ? -16.310 -42.526 -9.125 1.000 22.813 52 LYS AAA O 1
ATOM 1717 N N . ILE B 1 53 ? -14.892 -41.345 -10.434 1.000 21.792 53 ILE AAA N 1
ATOM 1718 C CA . ILE B 1 53 ? -15.711 -41.580 -11.658 1.000 22.777 53 ILE AAA CA 1
ATOM 1719 C C . ILE B 1 53 ? -15.759 -43.088 -11.916 1.000 22.954 53 ILE AAA C 1
ATOM 1720 O O . ILE B 1 53 ? -16.735 -43.565 -12.519 1.000 20.286 53 ILE AAA O 1
ATOM 1725 N N . LEU B 1 54 ? -14.732 -43.822 -11.481 1.000 22.171 54 LEU AAA N 1
ATOM 1726 C CA . LEU B 1 54 ? -14.651 -45.283 -11.734 1.000 24.228 54 LEU AAA CA 1
ATOM 1727 C C . LEU B 1 54 ? -15.684 -46.029 -10.888 1.000 23.983 54 LEU AAA C 1
ATOM 1728 O O . LEU B 1 54 ? -15.929 -47.213 -11.184 1.000 22.912 54 LEU AAA O 1
ATOM 1733 N N . LYS B 1 55 ? -16.255 -45.366 -9.880 1.000 24.705 55 LYS AAA N 1
ATOM 1734 C CA . LYS B 1 55 ? -17.224 -45.994 -8.946 1.000 25.600 55 LYS AAA CA 1
ATOM 1735 C C . LYS B 1 55 ? -18.656 -45.578 -9.295 1.000 29.699 55 LYS AAA C 1
ATOM 1736 O O . LYS B 1 55 ? -19.590 -46.077 -8.641 1.000 27.497 55 LYS AAA O 1
ATOM 1742 N N . CYS B 1 56 ? -18.832 -44.697 -10.280 1.000 23.641 56 CYS AAA N 1
ATOM 1743 C CA . CYS B 1 56 ? -20.180 -44.259 -10.721 1.000 22.668 56 CYS AAA CA 1
ATOM 1744 C C . CYS B 1 56 ? -20.862 -45.402 -11.470 1.000 23.106 56 CYS AAA C 1
ATOM 1745 O O . CYS B 1 56 ? -20.224 -46.008 -12.355 1.000 23.901 56 CYS AAA O 1
ATOM 1748 N N . LYS B 1 57 ? -22.123 -45.669 -11.138 1.000 21.847 57 LYS AAA N 1
ATOM 1749 C CA . LYS B 1 57 ? -22.914 -46.677 -11.885 1.000 25.224 57 LYS AAA CA 1
ATOM 1750 C C . LYS B 1 57 ? -23.113 -46.183 -13.321 1.000 24.610 57 LYS AAA C 1
ATOM 1751 O O . LYS B 1 57 ? -23.128 -47.001 -14.253 1.000 21.927 57 LYS AAA O 1
ATOM 1757 N N . ALA B 1 58 ? -23.261 -44.874 -13.497 1.000 21.838 58 ALA AAA N 1
ATOM 1758 C CA . ALA B 1 58 ? -23.485 -44.279 -14.832 1.000 19.542 58 ALA AAA CA 1
ATOM 1759 C C . ALA B 1 58 ? -23.062 -42.815 -14.785 1.000 17.491 58 ALA AAA C 1
ATOM 1760 O O . ALA B 1 58 ? -23.129 -42.190 -13.708 1.000 17.540 58 ALA AAA O 1
ATOM 1762 N N . VAL B 1 59 ? -22.628 -42.317 -15.939 1.000 16.293 59 VAL AAA N 1
ATOM 1763 C CA . VAL B 1 59 ? -22.109 -40.934 -16.095 1.000 15.792 59 VAL AAA CA 1
ATOM 1764 C C . VAL B 1 59 ? -22.918 -40.263 -17.204 1.000 15.972 59 VAL AAA C 1
ATOM 1765 O O . VAL B 1 59 ? -23.004 -40.821 -18.320 1.000 17.350 59 VAL AAA O 1
ATOM 1769 N N . SER B 1 60 ? -23.503 -39.111 -16.891 1.000 14.371 60 SER AAA N 1
ATOM 1770 C CA . SER B 1 60 ? -24.129 -38.226 -17.903 1.000 14.756 60 SER AAA CA 1
ATOM 1771 C C . SER B 1 60 ? -23.000 -37.445 -18.575 1.000 14.773 60 SER AAA C 1
ATOM 1772 O O . SER B 1 60 ? -22.372 -36.602 -17.910 1.000 15.345 60 SER AAA O 1
ATOM 1775 N N . ARG B 1 61 ? -22.718 -37.746 -19.841 1.000 15.389 61 ARG AAA N 1
ATOM 1776 C CA . ARG B 1 61 ? -21.735 -36.959 -20.625 1.000 15.134 61 ARG AAA CA 1
ATOM 1777 C C . ARG B 1 61 ? -22.496 -35.856 -21.352 1.000 15.057 61 ARG AAA C 1
ATOM 1778 O O . ARG B 1 61 ? -23.480 -36.162 -22.043 1.000 16.482 61 ARG AAA O 1
ATOM 1786 N N . GLU B 1 62 ? -22.049 -34.614 -21.189 1.000 14.358 62 GLU AAA N 1
ATOM 1787 C CA . GLU B 1 62 ? -22.788 -33.427 -21.678 1.000 17.113 62 GLU AAA CA 1
ATOM 1788 C C . GLU B 1 62 ? -21.757 -32.575 -22.411 1.000 18.926 62 GLU AAA C 1
ATOM 1789 O O . GLU B 1 62 ? -20.717 -32.238 -21.823 1.000 22.867 62 GLU AAA O 1
ATOM 1795 N N A LEU B 1 63 ? -21.995 -32.333 -23.704 0.530 19.642 63 LEU AAA N 1
ATOM 1796 N N B LEU B 1 63 ? -22.091 -32.166 -23.630 0.470 20.501 63 LEU AAA N 1
ATOM 1797 C CA A LEU B 1 63 ? -21.157 -31.460 -24.569 0.530 20.547 63 LEU AAA CA 1
ATOM 1798 C CA B LEU B 1 63 ? -21.137 -31.458 -24.513 0.470 20.519 63 LEU AAA CA 1
ATOM 1799 C C A LEU B 1 63 ? -22.014 -30.259 -24.971 0.530 19.012 63 LEU AAA C 1
ATOM 1800 C C B LEU B 1 63 ? -21.880 -30.342 -25.248 0.470 19.375 63 LEU AAA C 1
ATOM 1801 O O A LEU B 1 63 ? -23.252 -30.398 -25.081 0.530 15.994 63 LEU AAA O 1
ATOM 1802 O O B LEU B 1 63 ? -22.899 -30.648 -25.898 0.470 19.148 63 LEU AAA O 1
ATOM 1811 N N . ASN B 1 64 ? -21.375 -29.108 -25.161 1.000 16.910 64 ASN AAA N 1
ATOM 1812 C CA . ASN B 1 64 ? -22.018 -27.945 -25.815 1.000 17.972 64 ASN AAA CA 1
ATOM 1813 C C . ASN B 1 64 ? -21.040 -27.455 -26.879 1.000 17.038 64 ASN AAA C 1
ATOM 1814 O O . ASN B 1 64 ? -19.883 -27.155 -26.536 1.000 20.430 64 ASN AAA O 1
ATOM 1819 N N . PHE B 1 65 ? -21.488 -27.399 -28.129 1.000 17.270 65 PHE AAA N 1
ATOM 1820 C CA . PHE B 1 65 ? -20.601 -27.042 -29.259 1.000 16.426 65 PHE AAA CA 1
ATOM 1821 C C . PHE B 1 65 ? -21.297 -26.004 -30.131 1.000 18.808 65 PHE AAA C 1
ATOM 1822 O O . PHE B 1 65 ? -22.539 -25.931 -30.212 1.000 19.507 65 PHE AAA O 1
ATOM 1830 N N . SER B 1 66 ? -20.469 -25.195 -30.780 1.000 20.418 66 SER AAA N 1
ATOM 1831 C CA . SER B 1 66 ? -20.947 -24.204 -31.768 1.000 22.004 66 SER AAA CA 1
ATOM 1832 C C . SER B 1 66 ? -20.386 -24.637 -33.118 1.000 21.315 66 SER AAA C 1
ATOM 1833 O O . SER B 1 66 ? -19.269 -25.199 -33.166 1.000 19.871 66 SER AAA O 1
ATOM 1836 N N . SER B 1 67 ? -21.149 -24.403 -34.179 1.000 21.490 67 SER AAA N 1
ATOM 1837 C CA . SER B 1 67 ? -20.690 -24.685 -35.561 1.000 22.247 67 SER AAA CA 1
ATOM 1838 C C . SER B 1 67 ? -21.175 -23.556 -36.468 1.000 24.434 67 SER AAA C 1
ATOM 1839 O O . SER B 1 67 ? -22.397 -23.389 -36.594 1.000 26.128 67 SER AAA O 1
ATOM 1842 N N . THR B 1 68 ? -20.254 -22.806 -37.073 1.000 23.000 68 THR AAA N 1
ATOM 1843 C CA . THR B 1 68 ? -20.617 -21.855 -38.152 1.000 24.148 68 THR AAA CA 1
ATOM 1844 C C . THR B 1 68 ? -21.139 -22.659 -39.344 1.000 22.059 68 THR AAA C 1
ATOM 1845 O O . THR B 1 68 ? -22.165 -22.253 -39.911 1.000 23.019 68 THR AAA O 1
ATOM 1849 N N . GLU B 1 69 ? -20.479 -23.760 -39.709 1.000 20.982 69 GLU AAA N 1
ATOM 1850 C CA . GLU B 1 69 ? -20.879 -24.525 -40.918 1.000 22.397 69 GLU AAA CA 1
ATOM 1851 C C . GLU B 1 69 ? -22.031 -25.473 -40.577 1.000 24.207 69 GLU AAA C 1
ATOM 1852 O O . GLU B 1 69 ? -22.079 -26.012 -39.457 1.000 22.052 69 GLU AAA O 1
ATOM 1858 N N . GLN B 1 70 ? -22.930 -25.669 -41.539 1.000 20.552 70 GLN AAA N 1
ATOM 1859 C CA . GLN B 1 70 ? -23.971 -26.724 -41.464 1.000 21.213 70 GLN AAA CA 1
ATOM 1860 C C . GLN B 1 70 ? -23.273 -28.086 -41.475 1.000 22.117 70 GLN AAA C 1
ATOM 1861 O O . GLN B 1 70 ? -22.251 -28.239 -42.165 1.000 23.209 70 GLN AAA O 1
ATOM 1867 N N . MET B 1 71 ? -23.801 -29.054 -40.732 1.000 18.880 71 MET AAA N 1
ATOM 1868 C CA . MET B 1 71 ? -23.353 -30.457 -40.887 1.000 19.984 71 MET AAA CA 1
ATOM 1869 C C . MET B 1 71 ? -24.582 -31.333 -41.106 1.000 21.268 71 MET AAA C 1
ATOM 1870 O O . MET B 1 71 ? -25.599 -31.134 -40.422 1.000 21.258 71 MET AAA O 1
ATOM 1875 N N . GLU B 1 72 ? -24.486 -32.263 -42.052 1.000 20.258 72 GLU AAA N 1
ATOM 1876 C CA . GLU B 1 72 ? -25.658 -33.086 -42.434 1.000 22.038 72 GLU AAA CA 1
ATOM 1877 C C . GLU B 1 72 ? -25.854 -34.171 -41.376 1.000 22.841 72 GLU AAA C 1
ATOM 1878 O O . GLU B 1 72 ? -27.008 -34.427 -40.989 1.000 21.620 72 GLU AAA O 1
ATOM 1884 N N . LYS B 1 73 ? -24.758 -34.792 -40.940 1.000 21.392 73 LYS AAA N 1
ATOM 1885 C CA . LYS B 1 73 ? -24.815 -35.932 -39.994 1.000 21.455 73 LYS AAA CA 1
ATOM 1886 C C . LYS B 1 73 ? -23.577 -35.874 -39.103 1.000 20.903 73 LYS AAA C 1
ATOM 1887 O O . LYS B 1 73 ? -22.638 -36.660 -39.310 1.000 20.818 73 LYS AAA O 1
ATOM 1893 N N . PHE B 1 74 ? -23.588 -34.946 -38.151 1.000 18.978 74 PHE AAA N 1
ATOM 1894 C CA . PHE B 1 74 ? -22.493 -34.805 -37.163 1.000 16.360 74 PHE AAA CA 1
ATOM 1895 C C . PHE B 1 74 ? -22.480 -36.053 -36.281 1.000 15.247 74 PHE AAA C 1
ATOM 1896 O O . PHE B 1 74 ? -23.523 -36.453 -35.723 1.000 17.307 74 PHE AAA O 1
ATOM 1904 N N . ARG B 1 75 ? -21.306 -36.675 -36.172 1.000 16.066 75 ARG AAA N 1
ATOM 1905 C CA . ARG B 1 75 ? -21.133 -37.851 -35.288 1.000 16.562 75 ARG AAA CA 1
ATOM 1906 C C . ARG B 1 75 ? -19.697 -37.882 -34.769 1.000 16.006 75 ARG AAA C 1
ATOM 1907 O O . ARG B 1 75 ? -18.814 -37.186 -35.317 1.000 15.341 75 ARG AAA O 1
ATOM 1915 N N . LEU B 1 76 ? -19.498 -38.682 -33.727 1.000 16.479 76 LEU AAA N 1
ATOM 1916 C CA . LEU B 1 76 ? -18.165 -38.894 -33.116 1.000 16.278 76 LEU AAA CA 1
ATOM 1917 C C . LEU B 1 76 ? -17.880 -40.388 -33.094 1.000 17.312 76 LEU AAA C 1
ATOM 1918 O O . LEU B 1 76 ? -18.815 -41.196 -32.905 1.000 18.708 76 LEU AAA O 1
ATOM 1923 N N . GLU B 1 77 ? -16.608 -40.718 -33.267 1.000 19.150 77 GLU AAA N 1
ATOM 1924 C CA . GLU B 1 77 ? -16.093 -42.059 -32.916 1.000 20.223 77 GLU AAA CA 1
ATOM 1925 C C . GLU B 1 77 ? -15.062 -41.818 -31.822 1.000 20.780 77 GLU AAA C 1
ATOM 1926 O O . GLU B 1 77 ? -14.158 -40.990 -32.034 1.000 23.597 77 GLU AAA O 1
ATOM 1932 N N . GLN B 1 78 ? -15.203 -42.507 -30.695 1.000 18.159 78 GLN AAA N 1
ATOM 1933 C CA . GLN B 1 78 ? -14.257 -42.285 -29.580 1.000 19.552 78 GLN AAA CA 1
ATOM 1934 C C . GLN B 1 78 ? -13.648 -43.631 -29.220 1.000 20.544 78 GLN AAA C 1
ATOM 1935 O O . GLN B 1 78 ? -14.403 -44.566 -28.903 1.000 21.598 78 GLN AAA O 1
ATOM 1941 N N . LYS B 1 79 ? -12.322 -43.688 -29.298 1.000 22.240 79 LYS AAA N 1
ATOM 1942 C CA . LYS B 1 79 ? -11.561 -44.889 -28.893 1.000 22.680 79 LYS AAA CA 1
ATOM 1943 C C . LYS B 1 79 ? -10.736 -44.575 -27.652 1.000 22.516 79 LYS AAA C 1
ATOM 1944 O O . LYS B 1 79 ? -10.119 -43.491 -27.568 1.000 21.520 79 LYS AAA O 1
ATOM 1950 N N . VAL B 1 80 ? -10.739 -45.531 -26.731 1.000 19.581 80 VAL AAA N 1
ATOM 1951 C CA . VAL B 1 80 ? -9.985 -45.380 -25.461 1.000 22.628 80 VAL AAA CA 1
ATOM 1952 C C . VAL B 1 80 ? -8.820 -46.359 -25.539 1.000 22.753 80 VAL AAA C 1
ATOM 1953 O O . VAL B 1 80 ? -9.053 -47.576 -25.643 1.000 22.267 80 VAL AAA O 1
ATOM 1957 N N . TYR B 1 81 ? -7.613 -45.802 -25.519 1.000 23.314 81 TYR AAA N 1
ATOM 1958 C CA . TYR B 1 81 ? -6.365 -46.584 -25.683 1.000 28.439 81 TYR AAA CA 1
ATOM 1959 C C . TYR B 1 81 ? -5.648 -46.633 -24.340 1.000 31.678 81 TYR AAA C 1
ATOM 1960 O O . TYR B 1 81 ? -5.336 -45.575 -23.749 1.000 28.147 81 TYR AAA O 1
ATOM 1969 N N . PHE B 1 82 ? -5.406 -47.857 -23.880 1.000 33.271 82 PHE AAA N 1
ATOM 1970 C CA . PHE B 1 82 ? -4.548 -48.120 -22.704 1.000 32.002 82 PHE AAA CA 1
ATOM 1971 C C . PHE B 1 82 ? -3.205 -48.609 -23.245 1.000 34.598 82 PHE AAA C 1
ATOM 1972 O O . PHE B 1 82 ? -3.176 -49.666 -23.905 1.000 30.649 82 PHE AAA O 1
ATOM 1980 N N . LYS B 1 83 ? -2.150 -47.834 -22.995 1.000 31.191 83 LYS AAA N 1
ATOM 1981 C CA . LYS B 1 83 ? -0.778 -48.165 -23.452 1.000 36.340 83 LYS AAA CA 1
ATOM 1982 C C . LYS B 1 83 ? -0.833 -48.555 -24.931 1.000 40.844 83 LYS AAA C 1
ATOM 1983 O O . LYS B 1 83 ? -0.176 -49.541 -25.316 1.000 41.994 83 LYS AAA O 1
ATOM 1989 N N . GLY B 1 84 ? -1.598 -47.798 -25.720 1.000 34.736 84 GLY AAA N 1
ATOM 1990 C CA . GLY B 1 84 ? -1.672 -47.969 -27.183 1.000 37.580 84 GLY AAA CA 1
ATOM 1991 C C . GLY B 1 84 ? -2.572 -49.120 -27.597 1.000 37.124 84 GLY AAA C 1
ATOM 1992 O O . GLY B 1 84 ? -2.697 -49.352 -28.813 1.000 44.493 84 GLY AAA O 1
ATOM 1993 N N . GLN B 1 85 ? -3.190 -49.824 -26.646 1.000 40.073 85 GLN AAA N 1
ATOM 1994 C CA . GLN B 1 85 ? -4.142 -50.914 -26.983 1.000 43.453 85 GLN AAA CA 1
ATOM 1995 C C . GLN B 1 85 ? -5.578 -50.455 -26.736 1.000 35.183 85 GLN AAA C 1
ATOM 1996 O O . GLN B 1 85 ? -5.863 -49.900 -25.659 1.000 30.873 85 GLN AAA O 1
ATOM 2002 N N . CYS B 1 86 ? -6.447 -50.699 -27.715 1.000 35.554 86 CYS AAA N 1
ATOM 2003 C CA . CYS B 1 86 ? -7.847 -50.217 -27.664 1.000 33.029 86 CYS AAA CA 1
ATOM 2004 C C . CYS B 1 86 ? -8.598 -50.976 -26.567 1.000 32.846 86 CYS AAA C 1
ATOM 2005 O O . CYS B 1 86 ? -8.733 -52.210 -26.661 1.000 39.512 86 CYS AAA O 1
ATOM 2008 N N A LEU B 1 87 ? -9.076 -50.218 -25.575 0.640 28.231 87 LEU AAA N 1
ATOM 2009 N N B LEU B 1 87 ? -9.053 -50.260 -25.538 0.360 29.884 87 LEU AAA N 1
ATOM 2010 C CA A LEU B 1 87 ? -9.819 -50.665 -24.364 0.640 29.600 87 LEU AAA CA 1
ATOM 2011 C CA B LEU B 1 87 ? -9.870 -50.851 -24.447 0.360 30.734 87 LEU AAA CA 1
ATOM 2012 C C A LEU B 1 87 ? -11.318 -50.736 -24.677 0.640 32.812 87 LEU AAA C 1
ATOM 2013 C C B LEU B 1 87 ? -11.332 -50.878 -24.893 0.360 32.084 87 LEU AAA C 1
ATOM 2014 O O A LEU B 1 87 ? -11.990 -51.662 -24.181 0.640 31.517 87 LEU AAA O 1
ATOM 2015 O O B LEU B 1 87 ? -11.983 -51.928 -24.735 0.360 30.609 87 LEU AAA O 1
ATOM 2024 N N . GLU B 1 88 ? -11.817 -49.764 -25.444 1.000 29.172 88 GLU AAA N 1
ATOM 2025 C CA . GLU B 1 88 ? -13.248 -49.674 -25.817 1.000 29.434 88 GLU AAA CA 1
ATOM 2026 C C . GLU B 1 88 ? -13.397 -48.621 -26.908 1.000 27.321 88 GLU AAA C 1
ATOM 2027 O O . GLU B 1 88 ? -12.534 -47.727 -27.033 1.000 24.134 88 GLU AAA O 1
ATOM 2033 N N . GLU B 1 89 ? -14.470 -48.765 -27.678 1.000 27.360 89 GLU AAA N 1
ATOM 2034 C CA . GLU B 1 89 ? -14.767 -47.871 -28.818 1.000 28.119 89 GLU AAA CA 1
ATOM 2035 C C . GLU B 1 89 ? -16.241 -47.493 -28.715 1.000 28.470 89 GLU AAA C 1
ATOM 2036 O O . GLU B 1 89 ? -17.074 -48.363 -28.392 1.000 26.925 89 GLU AAA O 1
ATOM 2042 N N . TRP B 1 90 ? -16.524 -46.220 -28.970 1.000 20.530 90 TRP AAA N 1
ATOM 2043 C CA . TRP B 1 90 ? -17.890 -45.661 -28.857 1.000 18.621 90 TRP AAA CA 1
ATOM 2044 C C . TRP B 1 90 ? -18.223 -44.919 -30.143 1.000 16.683 90 TRP AAA C 1
ATOM 2045 O O . TRP B 1 90 ? -17.344 -44.261 -30.706 1.000 20.432 90 TRP AAA O 1
ATOM 2056 N N . PHE B 1 91 ? -19.484 -45.029 -30.533 1.000 14.710 91 PHE AAA N 1
ATOM 2057 C CA . PHE B 1 91 ? -20.068 -44.290 -31.673 1.000 17.149 91 PHE AAA CA 1
ATOM 2058 C C . PHE B 1 91 ? -21.234 -43.461 -31.144 1.000 17.697 91 PHE AAA C 1
ATOM 2059 O O . PHE B 1 91 ? -22.156 -44.012 -30.523 1.000 18.026 91 PHE AAA O 1
ATOM 2067 N N . PHE B 1 92 ? -21.186 -42.156 -31.388 1.000 15.500 92 PHE AAA N 1
ATOM 2068 C CA . PHE B 1 92 ? -22.267 -41.237 -30.965 1.000 17.181 92 PHE AAA CA 1
ATOM 2069 C C . PHE B 1 92 ? -22.734 -40.445 -32.179 1.000 17.788 92 PHE AAA C 1
ATOM 2070 O O . PHE B 1 92 ? -21.885 -39.862 -32.861 1.000 20.420 92 PHE AAA O 1
ATOM 2078 N N . GLU B 1 93 ? -24.040 -40.430 -32.429 1.000 17.002 93 GLU AAA N 1
ATOM 2079 C CA . GLU B 1 93 ? -24.561 -39.648 -33.576 1.000 18.668 93 GLU AAA CA 1
ATOM 2080 C C . GLU B 1 93 ? -25.372 -38.465 -33.053 1.000 16.721 93 GLU AAA C 1
ATOM 2081 O O . GLU B 1 93 ? -26.275 -38.668 -32.230 1.000 20.507 93 GLU AAA O 1
ATOM 2087 N N . PHE B 1 94 ? -25.050 -37.259 -33.517 1.000 16.230 94 PHE AAA N 1
ATOM 2088 C CA . PHE B 1 94 ? -25.824 -36.042 -33.181 1.000 15.535 94 PHE AAA CA 1
ATOM 2089 C C . PHE B 1 94 ? -26.887 -35.807 -34.263 1.000 19.162 94 PHE AAA C 1
ATOM 2090 O O . PHE B 1 94 ? -28.068 -35.571 -33.927 1.000 18.534 94 PHE AAA O 1
ATOM 2098 N N . GLY B 1 95 ? -26.473 -35.868 -35.530 1.000 17.262 95 GLY AAA N 1
ATOM 2099 C CA . GLY B 1 95 ? -27.371 -35.658 -36.680 1.000 18.707 95 GLY AAA CA 1
ATOM 2100 C C . GLY B 1 95 ? -27.162 -34.281 -37.279 1.000 19.495 95 GLY AAA C 1
ATOM 2101 O O . GLY B 1 95 ? -26.018 -33.777 -37.277 1.000 18.010 95 GLY AAA O 1
ATOM 2102 N N . PHE B 1 96 ? -28.240 -33.682 -37.782 1.000 17.607 96 PHE AAA N 1
ATOM 2103 C CA . PHE B 1 96 ? -28.177 -32.405 -38.533 1.000 17.093 96 PHE AAA CA 1
ATOM 2104 C C . PHE B 1 96 ? -27.789 -31.272 -37.581 1.000 18.121 96 PHE AAA C 1
ATOM 2105 O O . PHE B 1 96 ? -28.291 -31.221 -36.441 1.000 18.322 96 PHE AAA O 1
ATOM 2113 N N . VAL B 1 97 ? -26.910 -30.389 -38.050 1.000 18.465 97 VAL AAA N 1
ATOM 2114 C CA . VAL B 1 97 ? -26.456 -29.193 -37.285 1.000 17.760 97 VAL AAA CA 1
ATOM 2115 C C . VAL B 1 97 ? -26.807 -27.958 -38.115 1.000 19.093 97 VAL AAA C 1
ATOM 2116 O O . VAL B 1 97 ? -26.285 -27.820 -39.233 1.000 19.775 97 VAL AAA O 1
ATOM 2120 N N . ILE B 1 98 ? -27.674 -27.102 -37.581 1.000 18.523 98 ILE AAA N 1
ATOM 2121 C CA . ILE B 1 98 ? -28.089 -25.864 -38.294 1.000 21.256 98 ILE AAA CA 1
ATOM 2122 C C . ILE B 1 98 ? -26.856 -24.970 -38.356 1.000 22.264 98 ILE AAA C 1
ATOM 2123 O O . ILE B 1 98 ? -26.098 -24.895 -37.389 1.000 20.641 98 ILE AAA O 1
ATOM 2128 N N . PRO B 1 99 ? -26.601 -24.280 -39.489 1.000 22.306 99 PRO AAA N 1
ATOM 2129 C CA . PRO B 1 99 ? -25.460 -23.375 -39.568 1.000 22.348 99 PRO AAA CA 1
ATOM 2130 C C . PRO B 1 99 ? -25.542 -22.318 -38.461 1.000 22.838 99 PRO AAA C 1
ATOM 2131 O O . PRO B 1 99 ? -26.637 -21.871 -38.139 1.000 24.439 99 PRO AAA O 1
ATOM 2135 N N . ASN B 1 100 ? -24.375 -21.960 -37.920 1.000 25.190 100 ASN AAA N 1
ATOM 2136 C CA . ASN B 1 100 ? -24.230 -20.898 -36.894 1.000 27.554 100 ASN AAA CA 1
ATOM 2137 C C . ASN B 1 100 ? -25.157 -21.227 -35.725 1.000 30.976 100 ASN AAA C 1
ATOM 2138 O O . ASN B 1 100 ? -25.845 -20.317 -35.233 1.000 30.880 100 ASN AAA O 1
ATOM 2143 N N . SER B 1 101 ? -25.172 -22.492 -35.311 1.000 24.648 101 SER AAA N 1
ATOM 2144 C CA . SER B 1 101 ? -25.977 -22.927 -34.147 1.000 23.886 101 SER AAA CA 1
ATOM 2145 C C . SER B 1 101 ? -25.048 -23.242 -32.976 1.000 22.565 101 SER AAA C 1
ATOM 2146 O O . SER B 1 101 ? -23.839 -23.532 -33.167 1.000 21.238 101 SER AAA O 1
ATOM 2149 N N . THR B 1 102 ? -25.635 -23.179 -31.787 1.000 21.676 102 THR AAA N 1
ATOM 2150 C CA . THR B 1 102 ? -25.021 -23.704 -30.549 1.000 21.836 102 THR AAA CA 1
ATOM 2151 C C . THR B 1 102 ? -25.921 -24.825 -30.030 1.000 19.111 102 THR AAA C 1
ATOM 2152 O O . THR B 1 102 ? -27.146 -24.647 -30.037 1.000 21.634 102 THR AAA O 1
ATOM 2156 N N . ASN B 1 103 ? -25.318 -25.932 -29.598 1.000 17.790 103 ASN AAA N 1
ATOM 2157 C CA . ASN B 1 103 ? -26.034 -27.222 -29.447 1.000 17.934 103 ASN AAA CA 1
ATOM 2158 C C . ASN B 1 103 ? -25.567 -27.924 -28.174 1.000 17.991 103 ASN AAA C 1
ATOM 2159 O O . ASN B 1 103 ? -24.351 -28.029 -27.948 1.000 17.395 103 ASN AAA O 1
ATOM 2164 N N . THR B 1 104 ? -26.509 -28.411 -27.372 1.000 18.092 104 THR AAA N 1
ATOM 2165 C CA . THR B 1 104 ? -26.160 -29.292 -26.235 1.000 16.824 104 THR AAA CA 1
ATOM 2166 C C . THR B 1 104 ? -26.444 -30.740 -26.624 1.000 18.860 104 THR AAA C 1
ATOM 2167 O O . THR B 1 104 ? -27.508 -31.031 -27.215 1.000 20.929 104 THR AAA O 1
ATOM 2171 N N . TRP B 1 105 ? -25.491 -31.607 -26.304 1.000 15.376 105 TRP AAA N 1
ATOM 2172 C CA . TRP B 1 105 ? -25.542 -33.041 -26.667 1.000 14.642 105 TRP AAA CA 1
ATOM 2173 C C . TRP B 1 105 ? -25.244 -33.861 -25.419 1.000 15.744 105 TRP AAA C 1
ATOM 2174 O O . TRP B 1 105 ? -24.144 -33.724 -24.854 1.000 15.568 105 TRP AAA O 1
ATOM 2185 N N . GLN B 1 106 ? -26.190 -34.697 -25.016 1.000 15.739 106 GLN AAA N 1
ATOM 2186 C CA . GLN B 1 106 ? -26.040 -35.471 -23.763 1.000 16.127 106 GLN AAA CA 1
ATOM 2187 C C . GLN B 1 106 ? -26.157 -36.947 -24.120 1.000 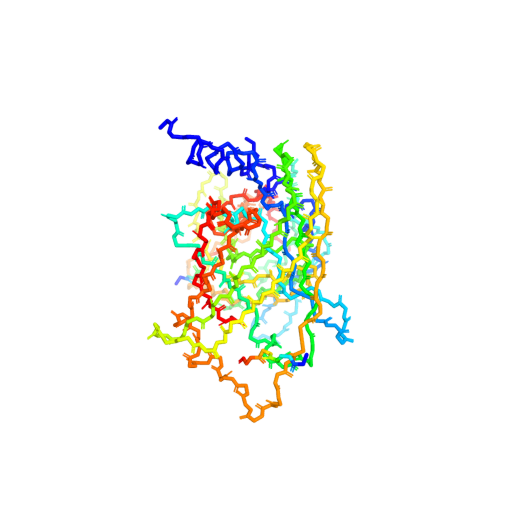17.753 106 GLN AAA C 1
ATOM 2188 O O . GLN B 1 106 ? -26.962 -37.317 -24.994 1.000 16.102 106 GLN AAA O 1
ATOM 2194 N N A SER B 1 107 ? -25.377 -37.776 -23.428 0.320 17.358 107 SER AAA N 1
ATOM 2195 N N B SER B 1 107 ? -25.345 -37.774 -23.468 0.680 15.275 107 SER AAA N 1
ATOM 2196 C CA A SER B 1 107 ? -25.386 -39.252 -23.585 0.320 18.226 107 SER AAA CA 1
ATOM 2197 C CA B SER B 1 107 ? -25.415 -39.250 -23.576 0.680 17.064 107 SER AAA CA 1
ATOM 2198 C C A SER B 1 107 ? -25.098 -39.905 -22.232 0.320 17.893 107 SER AAA C 1
ATOM 2199 C C B SER B 1 107 ? -25.166 -39.837 -22.188 0.680 17.827 107 SER AAA C 1
ATOM 2200 O O A SER B 1 107 ? -24.096 -39.523 -21.596 0.320 20.174 107 SER AAA O 1
ATOM 2201 O O B SER B 1 107 ? -24.282 -39.321 -21.478 0.680 20.939 107 SER AAA O 1
ATOM 2206 N N . LEU B 1 108 ? -25.937 -40.858 -21.819 1.000 14.341 108 LEU AAA N 1
ATOM 2207 C CA . LEU B 1 108 ? -25.752 -41.546 -20.523 1.000 16.273 108 LEU AAA CA 1
ATOM 2208 C C . LEU B 1 108 ? -24.903 -42.796 -20.756 1.000 20.589 108 LEU AAA C 1
ATOM 2209 O O . LEU B 1 108 ? -25.309 -43.665 -21.550 1.000 20.407 108 LEU AAA O 1
ATOM 2214 N N . ILE B 1 109 ? -23.755 -42.877 -20.089 1.000 19.282 109 ILE AAA N 1
ATOM 2215 C CA . ILE B 1 109 ? -22.815 -44.023 -20.251 1.000 20.145 109 ILE AAA CA 1
ATOM 2216 C C . ILE B 1 109 ? -22.796 -44.827 -18.955 1.000 20.581 109 ILE AAA C 1
ATOM 2217 O O . ILE B 1 109 ? -22.416 -44.264 -17.912 1.000 20.887 109 ILE AAA O 1
ATOM 2222 N N . GLU B 1 110 ? -23.192 -46.096 -19.033 1.000 20.825 110 GLU AAA N 1
ATOM 2223 C CA . GLU B 1 110 ? -23.217 -46.978 -17.842 1.000 24.597 110 GLU AAA CA 1
ATOM 2224 C C . GLU B 1 110 ? -21.851 -47.640 -17.680 1.000 21.331 110 GLU AAA C 1
ATOM 2225 O O . GLU B 1 110 ? -21.229 -47.991 -18.700 1.000 20.703 110 GLU AAA O 1
ATOM 2231 N N . ALA B 1 111 ? -21.419 -47.799 -16.431 1.000 21.817 111 ALA AAA N 1
ATOM 2232 C CA . ALA B 1 111 ? -20.158 -48.497 -16.108 1.000 21.632 111 ALA AAA CA 1
ATOM 2233 C C . ALA B 1 111 ? -20.378 -50.003 -16.249 1.000 21.797 111 ALA AAA C 1
ATOM 2234 O O . ALA B 1 111 ? -21.475 -50.496 -15.921 1.000 23.048 111 ALA AAA O 1
ATOM 2236 N N . ALA B 1 112 ? -19.337 -50.690 -16.723 1.000 23.850 112 ALA AAA N 1
ATOM 2237 C CA . ALA B 1 112 ? -19.199 -52.160 -16.633 1.000 23.066 112 ALA AAA CA 1
ATOM 2238 C C . ALA B 1 112 ? -19.306 -52.590 -15.173 1.000 26.519 112 ALA AAA C 1
ATOM 2239 O O . ALA B 1 112 ? -19.143 -51.787 -14.254 1.000 23.026 112 ALA AAA O 1
ATOM 2241 N N . PRO B 1 113 ? -19.591 -53.884 -14.919 1.000 27.600 113 PRO AAA N 1
ATOM 2242 C CA . PRO B 1 113 ? -19.605 -54.396 -13.554 1.000 34.027 113 PRO AAA CA 1
ATOM 2243 C C . PRO B 1 113 ? -18.267 -54.054 -12.893 1.000 31.228 113 PRO AAA C 1
ATOM 2244 O O . PRO B 1 113 ? -17.250 -53.914 -13.564 1.000 26.543 113 PRO AAA O 1
ATOM 2248 N N . GLU B 1 114 ? -18.312 -53.922 -11.572 1.000 31.477 114 GLU AAA N 1
ATOM 2249 C CA . GLU B 1 114 ? -17.167 -53.428 -10.774 1.000 33.424 114 GLU AAA CA 1
ATOM 2250 C C . GLU B 1 114 ? -15.936 -54.308 -11.038 1.000 27.319 114 GLU AAA C 1
ATOM 2251 O O . GLU B 1 114 ? -14.828 -53.756 -11.158 1.000 26.117 114 GLU AAA O 1
ATOM 2257 N N . SER B 1 115 ? -16.116 -55.625 -11.150 1.000 28.646 115 SER AAA N 1
ATOM 2258 C CA . SER B 1 115 ? -14.998 -56.588 -11.335 1.000 31.336 115 SER AAA CA 1
ATOM 2259 C C . SER B 1 115 ? -14.317 -56.377 -12.694 1.000 32.113 115 SER AAA C 1
ATOM 2260 O O . SER B 1 115 ? -13.175 -56.857 -12.871 1.000 32.499 115 SER AAA O 1
ATOM 2263 N N . GLN B 1 116 ? -14.978 -55.689 -13.629 1.000 26.582 116 GLN AAA N 1
ATOM 2264 C CA . GLN B 1 116 ? -14.416 -55.432 -14.983 1.000 26.751 116 GLN AAA CA 1
ATOM 2265 C C . GLN B 1 116 ? -13.774 -54.045 -15.042 1.000 30.168 116 GLN AAA C 1
ATOM 2266 O O . GLN B 1 116 ? -13.065 -53.755 -16.028 1.000 28.106 116 GLN AAA O 1
ATOM 2272 N N . MET B 1 117 ? -14.018 -53.199 -14.040 1.000 27.711 117 MET AAA N 1
ATOM 2273 C CA . MET B 1 117 ? -13.518 -51.805 -14.119 1.000 29.854 117 MET AAA CA 1
ATOM 2274 C C . MET B 1 117 ? -12.006 -51.832 -13.921 1.000 32.773 117 MET AAA C 1
ATOM 2275 O O . MET B 1 117 ? -11.513 -52.532 -13.010 1.000 31.836 117 MET AAA O 1
ATOM 2280 N N . MET B 1 118 ? -11.307 -51.072 -14.758 1.000 40.048 118 MET AAA N 1
ATOM 2281 C CA . MET B 1 118 ? -9.838 -50.928 -14.641 1.000 40.341 118 MET AAA CA 1
ATOM 2282 C C . MET B 1 118 ? -9.518 -50.082 -13.414 1.000 37.826 118 MET AAA C 1
ATOM 2283 O O . MET B 1 118 ? -10.178 -49.093 -13.107 1.000 30.436 118 MET AAA O 1
ATOM 2288 N N . PRO B 1 119 ? -8.483 -50.481 -12.651 1.000 34.223 119 PRO AAA N 1
ATOM 2289 C CA . PRO B 1 119 ? -8.035 -49.693 -11.505 1.000 32.948 119 PRO AAA CA 1
ATOM 2290 C C . PRO B 1 119 ? -7.322 -48.400 -11.924 1.000 31.410 119 PRO AAA C 1
ATOM 2291 O O . PRO B 1 119 ? -6.628 -48.374 -12.928 1.000 28.606 119 PRO AAA O 1
ATOM 2295 N N . ALA B 1 120 ? -7.519 -47.354 -11.123 1.000 25.571 120 ALA AAA N 1
ATOM 2296 C CA . ALA B 1 120 ? -7.081 -45.973 -11.419 1.000 32.245 120 ALA AAA CA 1
ATOM 2297 C C . ALA B 1 120 ? -5.553 -45.932 -11.491 1.000 36.287 120 ALA AAA C 1
ATOM 2298 O O . ALA B 1 120 ? -5.010 -45.166 -12.310 1.000 33.357 120 ALA AAA O 1
ATOM 2300 N N . SER B 1 121 ? -4.892 -46.736 -10.653 1.000 32.563 121 SER AAA N 1
ATOM 2301 C CA . SER B 1 121 ? -3.414 -46.734 -10.504 1.000 35.436 121 SER AAA CA 1
ATOM 2302 C C . SER B 1 121 ? -2.798 -47.287 -11.790 1.000 36.305 121 SER AAA C 1
ATOM 2303 O O . SER B 1 121 ? -1.680 -46.873 -12.150 1.000 40.829 121 SER AAA O 1
ATOM 2306 N N . VAL B 1 122 ? -3.521 -48.193 -12.447 1.000 30.899 122 VAL AAA N 1
ATOM 2307 C CA . VAL B 1 122 ? -3.074 -48.818 -13.725 1.000 37.434 122 VAL AAA CA 1
ATOM 2308 C C . VAL B 1 122 ? -3.373 -47.839 -14.866 1.000 35.853 122 VAL AAA C 1
ATOM 2309 O O . VAL B 1 122 ? -2.517 -47.680 -15.760 1.000 33.164 122 VAL AAA O 1
ATOM 2313 N N . LEU B 1 123 ? -4.546 -47.199 -14.820 1.000 33.350 123 LEU AAA N 1
ATOM 2314 C CA . LEU B 1 123 ? -5.062 -46.319 -15.903 1.000 29.964 123 LEU AAA CA 1
ATOM 2315 C C . LEU B 1 123 ? -4.275 -45.009 -15.970 1.000 27.652 123 LEU AAA C 1
ATOM 2316 O O . LEU B 1 123 ? -3.926 -44.590 -17.093 1.000 30.258 123 LEU AAA O 1
ATOM 2321 N N . THR B 1 124 ? -4.044 -44.376 -14.819 1.000 24.607 124 THR AAA N 1
ATOM 2322 C CA . THR B 1 124 ? -3.719 -42.927 -14.765 1.000 29.532 124 THR AAA CA 1
ATOM 2323 C C . THR B 1 124 ? -2.471 -42.665 -15.610 1.000 33.010 124 THR AAA C 1
ATOM 2324 O O . THR B 1 124 ? -1.435 -43.322 -15.378 1.000 33.468 124 THR AAA O 1
ATOM 2328 N N . GLY B 1 125 ? -2.589 -41.741 -16.565 1.000 32.733 125 GLY AAA N 1
ATOM 2329 C CA . GLY B 1 125 ? -1.459 -41.300 -17.403 1.000 31.762 125 GLY AAA CA 1
ATOM 2330 C C . GLY B 1 125 ? -1.195 -42.238 -18.569 1.000 30.898 125 GLY AAA C 1
ATOM 2331 O O . GLY B 1 125 ? -0.374 -41.872 -19.428 1.000 33.355 125 GLY AAA O 1
ATOM 2332 N N . ASN B 1 126 ? -1.849 -43.402 -18.624 1.000 26.850 126 ASN AAA N 1
ATOM 2333 C CA . ASN B 1 126 ? -1.588 -44.407 -19.689 1.000 30.000 126 ASN AAA CA 1
ATOM 2334 C C . ASN B 1 126 ? -2.808 -44.548 -20.597 1.000 30.580 126 ASN AAA C 1
ATOM 2335 O O . ASN B 1 126 ? -2.832 -45.480 -21.424 1.000 28.828 126 ASN AAA O 1
ATOM 2340 N N . VAL B 1 127 ? -3.774 -43.645 -20.437 1.000 29.909 127 VAL AAA N 1
ATOM 2341 C CA . VAL B 1 127 ? -5.007 -43.658 -21.272 1.000 30.917 127 VAL AAA CA 1
ATOM 2342 C C . VAL B 1 127 ? -4.952 -42.471 -22.232 1.000 26.379 127 VAL AAA C 1
ATOM 2343 O O . VAL B 1 127 ? -4.771 -41.320 -21.783 1.000 23.800 127 VAL AAA O 1
ATOM 2347 N N . ILE B 1 128 ? -5.088 -42.780 -23.518 1.000 25.168 128 ILE AAA N 1
ATOM 2348 C CA . ILE B 1 128 ? -5.319 -41.764 -24.578 1.000 24.312 128 ILE AAA CA 1
ATOM 2349 C C . ILE B 1 128 ? -6.762 -41.925 -25.038 1.000 24.796 128 ILE AAA C 1
ATOM 2350 O O . ILE B 1 128 ? -7.168 -43.049 -25.386 1.000 24.785 128 ILE AAA O 1
ATOM 2355 N N A ILE B 1 129 ? -7.529 -40.836 -25.018 0.550 23.754 129 ILE AAA N 1
ATOM 2356 N N B ILE B 1 129 ? -7.506 -40.820 -25.043 0.450 23.663 129 ILE AAA N 1
ATOM 2357 C CA A ILE B 1 129 ? -8.852 -40.832 -25.701 0.550 21.907 129 ILE AAA CA 1
ATOM 2358 C CA B ILE B 1 129 ? -8.852 -40.764 -25.680 0.450 22.037 129 ILE AAA CA 1
ATOM 2359 C C A ILE B 1 129 ? -8.677 -40.139 -27.050 0.550 20.706 129 ILE AAA C 1
ATOM 2360 C C B ILE B 1 129 ? -8.690 -40.119 -27.057 0.450 20.801 129 ILE AAA C 1
ATOM 2361 O O A ILE B 1 129 ? -8.279 -38.959 -27.075 0.550 20.470 129 ILE AAA O 1
ATOM 2362 O O B ILE B 1 129 ? -8.305 -38.935 -27.114 0.450 20.333 129 ILE AAA O 1
ATOM 2371 N N . GLU B 1 130 ? -8.970 -40.887 -28.112 1.000 21.109 130 GLU AAA N 1
ATOM 2372 C CA . GLU B 1 130 ? -8.906 -40.399 -29.507 1.000 23.740 130 GLU AAA CA 1
ATOM 2373 C C . GLU B 1 130 ? -10.347 -40.220 -29.983 1.000 21.654 130 GLU AAA C 1
ATOM 2374 O O . GLU B 1 130 ? -11.062 -41.229 -30.145 1.000 21.488 130 GLU AAA O 1
ATOM 2380 N N . THR B 1 131 ? -10.758 -38.970 -30.173 1.000 20.580 131 THR AAA N 1
ATOM 2381 C CA . THR B 1 131 ? -12.122 -38.653 -30.658 1.000 22.011 131 THR AAA CA 1
ATOM 2382 C C . THR B 1 131 ? -12.032 -38.144 -32.095 1.000 23.757 131 THR AAA C 1
ATOM 2383 O O . THR B 1 131 ? -11.368 -37.118 -32.338 1.000 24.746 131 THR AAA O 1
ATOM 2387 N N . LYS B 1 132 ? -12.681 -38.861 -33.010 1.000 19.891 132 LYS AAA N 1
ATOM 2388 C CA . LYS B 1 132 ? -12.791 -38.434 -34.423 1.000 21.929 132 LYS AAA CA 1
ATOM 2389 C C . LYS B 1 132 ? -14.146 -37.751 -34.601 1.000 20.501 132 LYS AAA C 1
ATOM 2390 O O . LYS B 1 132 ? -15.170 -38.334 -34.205 1.000 18.736 132 LYS AAA O 1
ATOM 2396 N N . PHE B 1 133 ? -14.120 -36.544 -35.156 1.000 18.022 133 PHE AAA N 1
ATOM 2397 C CA . PHE B 1 133 ? -15.320 -35.723 -35.447 1.000 18.434 133 PHE AAA CA 1
ATOM 2398 C C . PHE B 1 133 ? -15.612 -35.843 -36.939 1.000 19.847 133 PHE AAA C 1
ATOM 2399 O O . PHE B 1 133 ? -14.731 -35.517 -37.757 1.000 22.198 133 PHE AAA O 1
ATOM 2407 N N . PHE B 1 134 ? -16.811 -36.304 -37.276 1.000 18.654 134 PHE AAA N 1
ATOM 2408 C CA . PHE B 1 134 ? -17.205 -36.541 -38.684 1.000 20.154 134 PHE AAA CA 1
ATOM 2409 C C . PHE B 1 134 ? -18.470 -35.753 -39.015 1.000 22.172 134 PHE AAA C 1
ATOM 2410 O O . PHE B 1 134 ? -19.354 -35.619 -38.152 1.000 16.798 134 PHE AAA O 1
ATOM 2418 N N . ASP B 1 135 ? -18.562 -35.274 -40.253 1.000 23.031 135 ASP AAA N 1
ATOM 2419 C CA . ASP B 1 135 ? -19.886 -35.030 -40.875 1.000 21.340 135 ASP AAA CA 1
ATOM 2420 C C . ASP B 1 135 ? -20.128 -36.172 -41.861 1.000 22.140 135 ASP AAA C 1
ATOM 2421 O O . ASP B 1 135 ? -19.505 -36.157 -42.940 1.000 24.506 135 ASP AAA O 1
ATOM 2426 N N . ASP B 1 136 ? -20.984 -37.118 -41.476 1.000 21.451 136 ASP AAA N 1
ATOM 2427 C CA . ASP B 1 136 ? -21.249 -38.343 -42.273 1.000 26.907 136 ASP AAA CA 1
ATOM 2428 C C . ASP B 1 136 ? -19.911 -39.079 -42.412 1.000 30.410 136 ASP AAA C 1
ATOM 2429 O O . ASP B 1 136 ? -19.380 -39.562 -41.396 1.000 25.973 136 ASP AAA O 1
ATOM 2434 N N A ASP B 1 137 ? -19.388 -39.144 -43.641 0.410 27.358 137 ASP AAA N 1
ATOM 2435 N N B ASP B 1 137 ? -19.353 -39.173 -43.620 0.590 27.610 137 ASP AAA N 1
ATOM 2436 C CA A ASP B 1 137 ? -18.149 -39.890 -43.989 0.410 30.231 137 ASP AAA CA 1
ATOM 2437 C CA B ASP B 1 137 ? -18.087 -39.931 -43.803 0.590 31.843 137 ASP AAA CA 1
ATOM 2438 C C A ASP B 1 137 ? -16.924 -38.976 -43.872 0.410 28.262 137 ASP AAA C 1
ATOM 2439 C C B ASP B 1 137 ? -16.911 -38.963 -43.954 0.590 29.077 137 ASP AAA C 1
ATOM 2440 O O A ASP B 1 137 ? -15.795 -39.501 -43.890 0.410 29.030 137 ASP AAA O 1
ATOM 2441 O O B ASP B 1 137 ? -15.801 -39.435 -44.255 0.590 30.288 137 ASP AAA O 1
ATOM 2450 N N . LEU B 1 138 ? -17.140 -37.664 -43.752 1.000 27.535 138 LEU AAA N 1
ATOM 2451 C CA . LEU B 1 138 ? -16.048 -36.661 -43.843 1.000 27.908 138 LEU AAA CA 1
ATOM 2452 C C . LEU B 1 138 ? -15.411 -36.459 -42.466 1.000 30.855 138 LEU AAA C 1
ATOM 2453 O O . LEU B 1 138 ? -16.064 -35.903 -41.558 1.000 23.424 138 LEU AAA O 1
ATOM 2458 N N . LEU B 1 139 ? -14.159 -36.894 -42.324 1.000 28.758 139 LEU AAA N 1
ATOM 2459 C CA . LEU B 1 139 ? -13.408 -36.678 -41.064 1.000 29.466 139 LEU AAA CA 1
ATOM 2460 C C . LEU B 1 139 ? -13.015 -35.202 -40.972 1.000 27.363 139 LEU AAA C 1
ATOM 2461 O O . LEU B 1 139 ? -12.318 -34.711 -41.875 1.000 28.040 139 LEU AAA O 1
ATOM 2466 N N . VAL B 1 140 ? -13.451 -34.535 -39.903 1.000 23.913 140 VAL AAA N 1
ATOM 2467 C CA . VAL B 1 140 ? -13.277 -33.066 -39.716 1.000 23.241 140 VAL AAA CA 1
ATOM 2468 C C . VAL B 1 140 ? -12.056 -32.835 -38.823 1.000 26.673 140 VAL AAA C 1
ATOM 2469 O O . VAL B 1 140 ? -11.267 -31.923 -39.109 1.000 27.510 140 VAL AAA O 1
ATOM 2473 N N A SER B 1 141 ? -11.885 -33.642 -37.778 0.410 24.994 141 SER AAA N 1
ATOM 2474 N N B SER B 1 141 ? -11.914 -33.644 -37.768 0.590 24.313 141 SER AAA N 1
ATOM 2475 C CA A SER B 1 141 ? -10.711 -33.521 -36.878 0.410 25.774 141 SER AAA CA 1
ATOM 2476 C CA B SER B 1 141 ? -10.855 -33.497 -36.735 0.590 24.586 141 SER AAA CA 1
ATOM 2477 C C A SER B 1 141 ? -10.606 -34.748 -35.973 0.410 26.409 141 SER AAA C 1
ATOM 2478 C C B SER B 1 141 ? -10.597 -34.835 -36.038 0.590 26.222 141 SER AAA C 1
ATOM 2479 O O A SER B 1 141 ? -11.631 -35.406 -35.711 0.410 23.191 141 SER AAA O 1
ATOM 2480 O O B SER B 1 141 ? -11.512 -35.678 -35.997 0.590 23.286 141 SER AAA O 1
ATOM 2485 N N . THR B 1 142 ? -9.381 -35.010 -35.518 1.000 25.833 142 THR AAA N 1
ATOM 2486 C CA . THR B 1 142 ? -9.049 -36.099 -34.568 1.000 28.567 142 THR AAA CA 1
ATOM 2487 C C . THR B 1 142 ? -8.427 -35.434 -33.343 1.000 30.042 142 THR AAA C 1
ATOM 2488 O O . THR B 1 142 ? -7.372 -34.793 -33.492 1.000 33.148 142 THR AAA O 1
ATOM 2492 N N . SER B 1 143 ? -9.097 -35.584 -32.202 1.000 26.493 143 SER AAA N 1
ATOM 2493 C CA . SER B 1 143 ? -8.704 -35.046 -30.875 1.000 27.274 143 SER AAA CA 1
ATOM 2494 C C . SER B 1 143 ? -7.980 -36.149 -30.105 1.000 23.397 143 SER AAA C 1
ATOM 2495 O O . SER B 1 143 ? -8.443 -37.301 -30.138 1.000 26.335 143 SER AAA O 1
ATOM 2498 N N . ARG B 1 144 ? -6.890 -35.790 -29.432 1.000 22.134 144 ARG AAA N 1
ATOM 2499 C CA . ARG B 1 144 ? -6.136 -36.730 -28.572 1.000 22.374 144 ARG AAA CA 1
ATOM 2500 C C . ARG B 1 144 ? -6.094 -36.142 -27.160 1.000 20.578 144 ARG AAA C 1
ATOM 2501 O O . ARG B 1 144 ? -5.631 -34.999 -26.990 1.000 21.991 144 ARG AAA O 1
ATOM 2509 N N . VAL B 1 145 ? -6.589 -36.897 -26.182 1.000 19.414 145 VAL AAA N 1
ATOM 2510 C CA . VAL B 1 145 ? -6.625 -36.447 -24.762 1.000 19.173 145 VAL AAA CA 1
ATOM 2511 C C . VAL B 1 145 ? -5.946 -37.500 -23.891 1.000 19.225 145 VAL AAA C 1
ATOM 2512 O O . VAL B 1 145 ? -6.374 -38.662 -23.936 1.000 19.534 145 VAL AAA O 1
ATOM 2516 N N . ARG B 1 146 ? -4.947 -37.078 -23.117 1.000 21.039 146 ARG AAA N 1
ATOM 2517 C CA . ARG B 1 146 ? -4.285 -37.958 -22.122 1.000 23.122 146 ARG AAA CA 1
ATOM 2518 C C . ARG B 1 146 ? -5.013 -37.810 -20.785 1.000 23.954 146 ARG AAA C 1
ATOM 2519 O O . ARG B 1 146 ? -5.131 -36.678 -20.278 1.000 22.382 146 ARG AAA O 1
ATOM 2527 N N . LEU B 1 147 ? -5.482 -38.933 -20.244 1.000 26.479 147 LEU AAA N 1
ATOM 2528 C CA . LEU B 1 147 ? -6.352 -38.923 -19.046 1.000 25.755 147 LEU AAA CA 1
ATOM 2529 C C . LEU B 1 147 ? -5.533 -39.290 -17.812 1.000 24.937 147 LEU AAA C 1
ATOM 2530 O O . LEU B 1 147 ? -4.832 -40.320 -17.822 1.000 26.474 147 LEU AAA O 1
ATOM 2535 N N . PHE B 1 148 ? -5.649 -38.451 -16.789 1.000 25.787 148 PHE AAA N 1
ATOM 2536 C CA . PHE B 1 148 ? -5.102 -38.735 -15.442 1.000 25.445 148 PHE AAA CA 1
ATOM 2537 C C . PHE B 1 148 ? -6.278 -38.865 -14.482 1.000 27.836 148 PHE AAA C 1
ATOM 2538 O O . PHE B 1 148 ? -7.277 -38.137 -14.619 1.000 26.324 148 PHE AAA O 1
ATOM 2546 N N . TYR B 1 149 ? -6.156 -39.777 -13.524 1.000 26.254 149 TYR AAA N 1
ATOM 2547 C CA . TYR B 1 149 ? -7.163 -39.911 -12.446 1.000 25.898 149 TYR AAA CA 1
ATOM 2548 C C . TYR B 1 149 ? -6.574 -39.332 -11.164 1.000 35.849 149 TYR AAA C 1
ATOM 2549 O O . TYR B 1 149 ? -5.476 -39.757 -10.756 1.000 33.339 149 TYR AAA O 1
ATOM 2558 N N . VAL B 1 150 ? -7.293 -38.393 -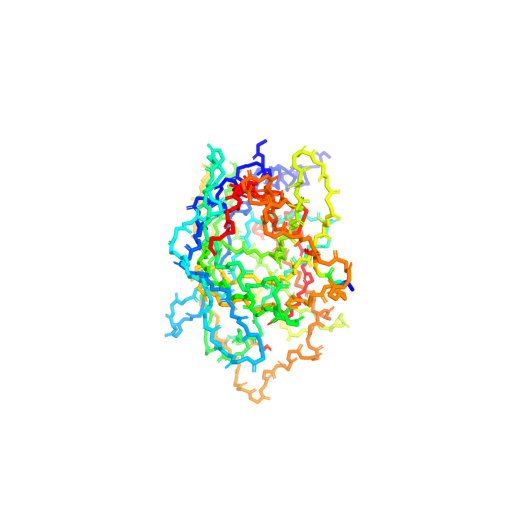10.550 1.000 30.480 150 VAL AAA N 1
ATOM 2559 C CA . VAL B 1 150 ? -6.736 -37.606 -9.412 1.000 36.610 150 VAL AAA CA 1
ATOM 2560 C C . VAL B 1 150 ? -7.591 -37.839 -8.161 1.000 35.432 150 VAL AAA C 1
ATOM 2561 O O . VAL B 1 150 ? -8.676 -38.414 -8.239 1.000 31.772 150 VAL AAA O 1
ATOM 2565 N N . LYS C 2 8 ? -26.246 -50.791 -24.920 1.000 65.290 19 LYS CCC N 1
ATOM 2566 C CA . LYS C 2 8 ? -25.790 -52.095 -24.358 1.000 64.048 19 LYS CCC CA 1
ATOM 2567 C C . LYS C 2 8 ? -24.290 -52.039 -24.045 1.000 59.727 19 LYS CCC C 1
ATOM 2568 O O . LYS C 2 8 ? -23.833 -52.873 -23.238 1.000 56.796 19 LYS CCC O 1
ATOM 2570 N N . SER C 2 9 ? -23.544 -51.107 -24.647 1.000 51.465 20 SER CCC N 1
ATOM 2571 C CA . SER C 2 9 ? -22.087 -50.971 -24.387 1.000 44.463 20 SER CCC CA 1
ATOM 2572 C C . SER C 2 9 ? -21.886 -50.338 -23.007 1.000 35.472 20 SER CCC C 1
ATOM 2573 O O . SER C 2 9 ? -22.699 -49.488 -22.596 1.000 30.592 20 SER CCC O 1
ATOM 2576 N N . LYS C 2 10 ? -20.830 -50.749 -22.308 1.000 29.263 21 LYS CCC N 1
ATOM 2577 C CA . LYS C 2 10 ? -20.542 -50.259 -20.936 1.000 27.923 21 LYS CCC CA 1
ATOM 2578 C C . LYS C 2 10 ? -19.099 -49.768 -20.906 1.000 25.073 21 LYS CCC C 1
ATOM 2579 O O . LYS C 2 10 ? -18.279 -50.316 -21.668 1.000 29.915 21 LYS CCC O 1
ATOM 2585 N N . THR C 2 11 ? -18.798 -48.782 -20.061 1.000 24.632 22 THR CCC N 1
ATOM 2586 C CA . THR C 2 11 ? -17.425 -48.225 -20.004 1.000 21.364 22 THR CCC CA 1
ATOM 2587 C C . THR C 2 11 ? -16.635 -48.959 -18.922 1.000 23.596 22 THR CCC C 1
ATOM 2588 O O . THR C 2 11 ? -17.221 -49.298 -17.876 1.000 23.447 22 THR CCC O 1
ATOM 2592 N N . LYS C 2 12 ? -15.345 -49.179 -19.177 1.000 23.149 23 LYS CCC N 1
ATOM 2593 C CA . LYS C 2 12 ? -14.429 -49.769 -18.169 1.000 24.331 23 LYS CCC CA 1
ATOM 2594 C C . LYS C 2 12 ? -13.534 -48.654 -17.611 1.000 27.428 23 LYS CCC C 1
ATOM 2595 O O . LYS C 2 12 ? -12.639 -48.972 -16.822 1.000 26.205 23 LYS CCC O 1
ATOM 2609 N N . SER D 2 9 ? 11.628 -23.920 5.753 1.000 85.585 1 SER DDD N 1
ATOM 2610 C CA . SER D 2 9 ? 11.002 -22.572 5.635 1.000 80.669 1 SER DDD CA 1
ATOM 2611 C C . SER D 2 9 ? 10.095 -22.314 6.843 1.000 73.899 1 SER DDD C 1
ATOM 2612 O O . SER D 2 9 ? 9.048 -22.982 6.963 1.000 67.508 1 SER DDD O 1
ATOM 2615 N N . LYS D 2 10 ? 10.496 -21.372 7.700 1.000 69.498 2 LYS DDD N 1
ATOM 2616 C CA . LYS D 2 10 ? 9.779 -21.024 8.956 1.000 67.136 2 LYS DDD CA 1
ATOM 2617 C C . LYS D 2 10 ? 9.332 -19.560 8.874 1.000 59.959 2 LYS DDD C 1
ATOM 2618 O O . LYS D 2 10 ? 9.988 -18.782 8.150 1.000 55.689 2 LYS DDD O 1
ATOM 2624 N N . THR D 2 11 ? 8.259 -19.199 9.584 1.000 56.902 3 THR DDD N 1
ATOM 2625 C CA . THR D 2 11 ? 7.687 -17.824 9.572 1.000 53.337 3 THR DDD CA 1
ATOM 2626 C C . THR D 2 11 ? 8.224 -16.994 10.742 1.000 49.433 3 THR DDD C 1
ATOM 2627 O O . THR D 2 11 ? 8.569 -17.578 11.792 1.000 49.867 3 THR DDD O 1
ATOM 2631 N N . LYS D 2 12 ? 8.265 -15.675 10.539 1.000 43.191 4 LYS DDD N 1
ATOM 2632 C CA . LYS D 2 12 ? 8.821 -14.676 11.490 1.000 52.595 4 LYS DDD CA 1
ATOM 2633 C C . LYS D 2 12 ? 7.680 -13.794 12.019 1.000 53.594 4 LYS DDD C 1
ATOM 2634 O O . LYS D 2 12 ? 8.017 -12.901 12.806 1.000 46.244 4 LYS DDD O 1
#

Nearest PDB structures (foldseek):
  5tb5-assembly1_B  TM=9.810E-01  e=1.083E-29  Homo sapiens
  7q9r-assembly1_BBB  TM=9.729E-01  e=7.244E-30  Homo sapiens
  5e80-assembly2_A  TM=9.615E-01  e=2.160E-29  Homo sapiens
  5x74-assembly1_A  TM=9.569E-01  e=2.040E-29  Homo sapiens
  5t4x-assembly1_A  TM=9.770E-01  e=8.110E-29  Mus musculus

Solvent-accessible surface area: 16114 Å² total

B-factor: mean 33.36, std 13.57, range [13.7, 100.72]

Foldseek 3Di:
DVLLVVLQLFLVQKFWQKKFKAQPVVRHTFAIDRHGQLDADDAAEGETALCVLVRQKIKIKIKMWTQDWFAKKKKWKFKAFQRHTPDIDIGTPGTDDHGDIDMDIDIGGHDDSVPRDHLVRRAQGIKIWMFIDRPPRTNGIGIYGYGHD/DDPLLVVLQLFLVQKFWQKKFKAQPVVRHTQAMDRHGLQDAPDAAEGETAQCSLVRQKIKIKIKMWTQDKFAKKKKWKFKAFQNHTPDIDIGTDGTDDHRDIDMDIDMGGHDPSVPGDHLVSQAQRIWIWMFIDRPPRTNGIGIYGYGHD/DDDDD/DDDD